Protein AF-A0A814GDH9-F1 (afdb_monomer)

Organism: NCBI:txid392033

Sequence (216 aa):
MFIFIHLFFFLERQAHDEFQIVAQSYRYSSAFTNKLFFGMVDFDDGSDVFQYLKLNSAPVFIHFPPRMKPKKSDFMDISRWGFSAEQLAKWIHDRADVQIHIFRPPNYSGFLLIVLLVTMIGGLLYIKRNSLEFLYNQVVWGMFVVLAILICISGQIWNSIRGSPFLHRNPQTGQIGLFSGSSGYQFIAETYVVFFLYILFLADYAFFFRKEKILI

Radius of gyration: 26.0 Å; Cα contacts (8 Å, |Δi|>4): 148; chains: 1; bounding box: 57×38×77 Å

Structure (mmCIF, N/CA/C/O backbone):
data_AF-A0A814GDH9-F1
#
_entry.id   AF-A0A814GDH9-F1
#
loop_
_atom_site.group_PDB
_atom_site.id
_atom_site.type_symbol
_atom_site.label_atom_id
_atom_site.label_alt_id
_atom_site.label_comp_id
_atom_site.label_asym_id
_atom_site.label_entity_id
_atom_site.label_seq_id
_atom_site.pdbx_PDB_ins_code
_atom_site.Cartn_x
_atom_site.Cartn_y
_atom_site.Cartn_z
_atom_site.occupancy
_atom_site.B_iso_or_equiv
_atom_site.auth_seq_id
_atom_site.auth_comp_id
_atom_site.auth_asym_id
_atom_site.auth_atom_id
_atom_site.pdbx_PDB_model_num
ATOM 1 N N . MET A 1 1 ? 12.164 18.156 1.421 1.00 49.03 1 MET A N 1
ATOM 2 C CA . MET A 1 1 ? 13.017 17.053 0.922 1.00 49.03 1 MET A CA 1
ATOM 3 C C . MET A 1 1 ? 12.433 15.673 1.250 1.00 49.03 1 MET A C 1
ATOM 5 O O . MET A 1 1 ? 12.193 14.921 0.320 1.00 49.03 1 MET A O 1
ATOM 9 N N . PHE A 1 2 ? 12.085 15.367 2.510 1.00 33.94 2 PHE A N 1
ATOM 10 C CA . PHE A 1 2 ? 11.514 14.062 2.914 1.00 33.94 2 PHE A CA 1
ATOM 11 C C . PHE A 1 2 ? 10.199 13.648 2.223 1.00 33.94 2 PHE A C 1
ATOM 13 O O . PHE A 1 2 ? 10.058 12.491 1.844 1.00 33.94 2 PHE A O 1
ATOM 20 N N . ILE A 1 3 ? 9.257 14.575 2.002 1.00 39.91 3 ILE A N 1
ATOM 21 C CA . ILE A 1 3 ? 7.976 14.270 1.325 1.00 39.91 3 ILE A CA 1
ATOM 22 C C . ILE A 1 3 ? 8.201 13.799 -0.121 1.00 39.91 3 ILE A C 1
ATOM 24 O O . ILE A 1 3 ? 7.505 12.908 -0.596 1.00 39.91 3 ILE A O 1
ATOM 28 N N . PHE A 1 4 ? 9.199 14.366 -0.803 1.00 38.56 4 PHE A N 1
ATOM 29 C CA . PHE A 1 4 ? 9.507 14.024 -2.191 1.00 38.56 4 PHE A CA 1
ATOM 30 C C . PHE A 1 4 ? 10.137 12.628 -2.298 1.00 38.56 4 PHE A C 1
ATOM 32 O O . PHE A 1 4 ? 9.757 11.853 -3.166 1.00 38.56 4 PHE A O 1
ATOM 39 N N . ILE A 1 5 ? 11.017 12.276 -1.352 1.00 48.88 5 ILE A N 1
ATOM 40 C CA . ILE A 1 5 ? 11.631 10.941 -1.253 1.00 48.88 5 ILE A CA 1
ATOM 41 C C . ILE A 1 5 ? 10.568 9.873 -0.945 1.00 48.88 5 ILE A C 1
ATOM 43 O O . ILE A 1 5 ? 10.557 8.814 -1.563 1.00 48.88 5 ILE A O 1
ATOM 47 N N . HIS A 1 6 ? 9.622 10.164 -0.046 1.00 49.28 6 HIS A N 1
ATOM 48 C CA . HIS A 1 6 ? 8.545 9.225 0.282 1.00 49.28 6 HIS A CA 1
ATOM 49 C C . HIS A 1 6 ? 7.577 8.976 -0.873 1.00 49.28 6 HIS A C 1
ATOM 51 O O . HIS A 1 6 ? 7.171 7.838 -1.099 1.00 49.28 6 HIS A O 1
ATOM 57 N N . LEU A 1 7 ? 7.197 10.035 -1.592 1.00 55.84 7 LEU A N 1
ATOM 58 C CA . LEU A 1 7 ? 6.334 9.913 -2.764 1.00 55.84 7 LEU A CA 1
ATOM 59 C C . LEU A 1 7 ? 7.027 9.112 -3.873 1.00 55.84 7 LEU A C 1
ATOM 61 O O . LEU A 1 7 ? 6.397 8.278 -4.513 1.00 55.84 7 LEU A O 1
ATOM 65 N N . PHE A 1 8 ? 8.326 9.334 -4.058 1.00 58.12 8 PHE A N 1
ATOM 66 C CA . PHE A 1 8 ? 9.138 8.614 -5.030 1.00 58.12 8 PHE A CA 1
ATOM 67 C C . PHE A 1 8 ? 9.213 7.112 -4.721 1.00 58.12 8 PHE A C 1
ATOM 69 O O . PHE A 1 8 ? 8.903 6.297 -5.584 1.00 58.12 8 PHE A O 1
ATOM 76 N N . PHE A 1 9 ? 9.502 6.744 -3.470 1.00 64.50 9 PHE A N 1
ATOM 77 C CA . PHE A 1 9 ? 9.553 5.340 -3.050 1.00 64.50 9 PHE A CA 1
ATOM 78 C C . PHE A 1 9 ? 8.184 4.642 -3.131 1.00 64.50 9 PHE A C 1
ATOM 80 O O . PHE A 1 9 ? 8.083 3.456 -3.440 1.00 64.50 9 PHE A O 1
ATOM 87 N N . PHE A 1 10 ? 7.099 5.379 -2.882 1.00 69.00 10 PHE A N 1
ATOM 88 C CA . PHE A 1 10 ? 5.744 4.864 -3.065 1.00 69.00 10 PHE A CA 1
ATOM 89 C C . PHE A 1 10 ? 5.442 4.560 -4.539 1.00 69.00 10 PHE A C 1
ATOM 91 O O . PHE A 1 10 ? 4.928 3.486 -4.846 1.00 69.00 10 PHE A O 1
ATOM 98 N N . LEU A 1 11 ? 5.800 5.470 -5.449 1.00 75.06 11 LEU A N 1
ATOM 99 C CA . LEU A 1 11 ? 5.637 5.263 -6.890 1.00 75.06 11 LEU A CA 1
ATOM 100 C C . LEU A 1 11 ? 6.475 4.088 -7.396 1.00 75.06 11 LEU A C 1
ATOM 102 O O . LEU A 1 11 ? 6.002 3.316 -8.223 1.00 75.06 11 LEU A O 1
ATOM 106 N N . GLU A 1 12 ? 7.690 3.927 -6.878 1.00 80.00 12 GLU A N 1
ATOM 107 C CA . GLU A 1 12 ? 8.552 2.795 -7.202 1.00 80.00 12 GLU A CA 1
ATOM 108 C C . GLU A 1 12 ? 7.924 1.460 -6.789 1.00 80.00 12 GLU A C 1
ATOM 110 O O . GLU A 1 12 ? 7.836 0.552 -7.614 1.00 80.00 12 GLU A O 1
ATOM 115 N N . ARG A 1 13 ? 7.401 1.357 -5.558 1.00 79.69 13 ARG A N 1
ATOM 116 C CA . ARG A 1 13 ? 6.689 0.151 -5.105 1.00 79.69 13 ARG A CA 1
ATOM 117 C C . ARG A 1 13 ? 5.464 -0.158 -5.958 1.00 79.69 13 ARG A C 1
ATOM 119 O O . ARG A 1 13 ? 5.288 -1.294 -6.380 1.00 79.69 13 ARG A O 1
ATOM 126 N N . GLN A 1 14 ? 4.638 0.843 -6.252 1.00 82.00 14 GLN A N 1
ATOM 127 C CA . GLN A 1 14 ? 3.454 0.628 -7.084 1.00 82.00 14 GLN A CA 1
ATOM 128 C C . GLN A 1 14 ? 3.816 0.206 -8.515 1.00 82.00 14 GLN A C 1
ATOM 130 O O . GLN A 1 14 ? 3.175 -0.677 -9.083 1.00 82.00 14 GLN A O 1
ATOM 135 N N . ALA A 1 15 ? 4.854 0.809 -9.097 1.00 84.81 15 ALA A N 1
ATOM 136 C CA . ALA A 1 15 ? 5.345 0.439 -10.419 1.00 84.81 15 ALA A CA 1
ATOM 137 C C . ALA A 1 15 ? 5.952 -0.974 -10.430 1.00 84.81 15 ALA A C 1
ATOM 139 O O . ALA A 1 15 ? 5.768 -1.713 -11.397 1.00 84.81 15 ALA A O 1
ATOM 140 N N . HIS A 1 16 ? 6.639 -1.362 -9.353 1.00 86.81 16 HIS A N 1
ATOM 141 C CA . HIS A 1 16 ? 7.162 -2.710 -9.153 1.00 86.81 16 HIS A CA 1
ATOM 142 C C . HIS A 1 16 ? 6.037 -3.752 -9.123 1.00 86.81 16 HIS A C 1
ATOM 144 O O . HIS A 1 16 ? 6.113 -4.745 -9.847 1.00 86.81 16 HIS A O 1
ATOM 150 N N . ASP A 1 17 ? 4.980 -3.512 -8.344 1.00 86.94 17 ASP A N 1
ATOM 151 C CA . ASP A 1 17 ? 3.838 -4.424 -8.228 1.00 86.94 17 ASP A CA 1
ATOM 152 C C . ASP A 1 17 ? 3.139 -4.625 -9.585 1.00 86.94 17 ASP A C 1
ATOM 154 O O . ASP A 1 17 ? 2.894 -5.758 -10.009 1.00 86.94 17 ASP A O 1
ATOM 158 N N . GLU A 1 18 ? 2.881 -3.542 -10.326 1.00 86.81 18 GLU A N 1
ATOM 159 C CA . GLU A 1 18 ? 2.267 -3.628 -11.658 1.00 86.81 18 GLU A CA 1
ATOM 160 C C . GLU A 1 18 ? 3.196 -4.324 -12.675 1.00 86.81 18 GLU A C 1
ATOM 162 O O . GLU A 1 18 ? 2.730 -5.135 -13.481 1.00 86.81 18 GLU A O 1
ATOM 167 N N . PHE A 1 19 ? 4.515 -4.101 -12.608 1.00 88.19 19 PHE A N 1
ATOM 168 C CA . PHE A 1 19 ? 5.492 -4.819 -13.436 1.00 88.19 19 PHE A CA 1
ATOM 169 C C . PHE A 1 19 ? 5.513 -6.323 -13.136 1.00 88.19 19 PHE A C 1
ATOM 171 O O . PHE A 1 19 ? 5.547 -7.140 -14.062 1.00 88.19 19 PHE A 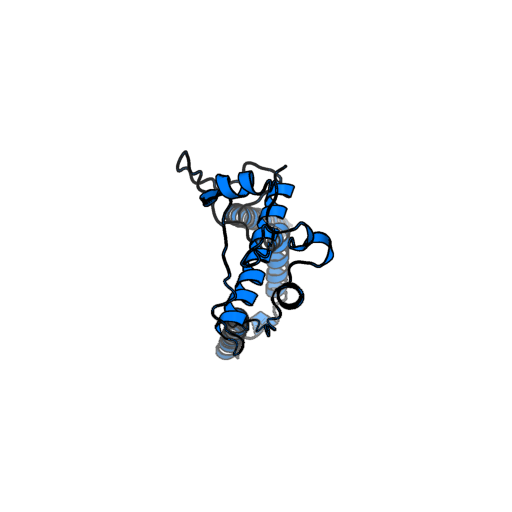O 1
ATOM 178 N N . GLN A 1 20 ? 5.444 -6.710 -11.859 1.00 88.38 20 GLN A N 1
ATOM 179 C CA . GLN A 1 20 ? 5.359 -8.115 -11.467 1.00 88.38 20 GLN A CA 1
ATOM 180 C C . GLN A 1 20 ? 4.095 -8.782 -12.011 1.00 88.38 20 GLN A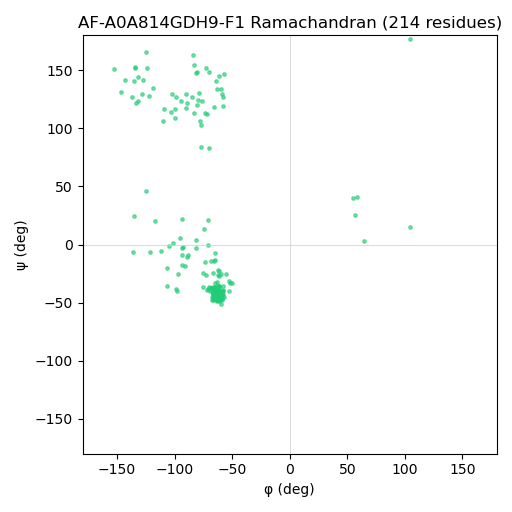 C 1
ATOM 182 O O . GLN A 1 20 ? 4.176 -9.905 -12.513 1.00 88.38 20 GLN A O 1
ATOM 187 N N . ILE A 1 21 ? 2.946 -8.099 -11.974 1.00 87.19 21 ILE A N 1
ATOM 188 C CA . ILE A 1 21 ? 1.689 -8.614 -12.535 1.00 87.19 21 ILE A CA 1
ATOM 189 C C . ILE A 1 21 ? 1.845 -8.902 -14.033 1.00 87.19 21 ILE A C 1
ATOM 191 O O . ILE A 1 21 ? 1.424 -9.965 -14.498 1.00 87.19 21 ILE A O 1
ATOM 195 N N . VAL A 1 22 ? 2.482 -8.005 -14.793 1.00 87.62 22 VAL A N 1
ATOM 196 C CA . VAL A 1 22 ? 2.742 -8.212 -16.230 1.00 87.62 22 VAL A CA 1
ATOM 197 C C . VAL A 1 22 ? 3.684 -9.394 -16.456 1.00 87.62 22 VAL A C 1
ATOM 199 O O . VAL A 1 22 ? 3.388 -10.261 -17.279 1.00 87.62 22 VAL A O 1
ATOM 202 N N . ALA A 1 23 ? 4.786 -9.473 -15.708 1.00 86.75 23 ALA A N 1
ATOM 203 C CA . ALA A 1 23 ? 5.767 -10.548 -15.843 1.00 86.75 23 ALA A CA 1
ATOM 204 C C . ALA A 1 23 ? 5.171 -11.927 -15.499 1.00 86.75 23 ALA A C 1
ATOM 206 O O . ALA A 1 23 ? 5.397 -12.908 -16.212 1.00 86.75 23 ALA A O 1
ATOM 207 N N . GLN A 1 24 ? 4.365 -12.007 -14.436 1.00 86.94 24 GLN A N 1
ATOM 208 C CA . GLN A 1 24 ? 3.638 -13.223 -14.071 1.00 86.94 24 GLN A CA 1
ATOM 209 C C . GLN A 1 24 ? 2.591 -13.578 -15.129 1.00 86.94 24 GLN A C 1
ATOM 211 O O . GLN A 1 24 ? 2.538 -14.725 -15.569 1.00 86.94 24 GLN A O 1
ATOM 216 N N . SER A 1 25 ? 1.812 -12.599 -15.596 1.00 85.00 25 SER A N 1
ATOM 217 C CA . SER A 1 25 ? 0.823 -12.804 -16.661 1.00 85.00 25 SER A CA 1
ATOM 218 C C . SER A 1 25 ? 1.474 -13.336 -17.939 1.00 85.00 25 SER A C 1
ATOM 220 O O . SER A 1 25 ? 0.942 -14.248 -18.563 1.00 85.00 25 SER A O 1
ATOM 222 N N . TYR A 1 26 ? 2.661 -12.840 -18.298 1.00 85.75 26 TYR A N 1
ATOM 223 C CA . TYR A 1 26 ? 3.431 -13.363 -19.425 1.00 85.75 26 TYR A CA 1
ATOM 224 C C . TYR A 1 26 ? 3.883 -14.810 -19.210 1.00 85.75 26 TYR A C 1
ATOM 226 O O . TYR A 1 26 ? 3.747 -15.633 -20.112 1.00 85.75 26 TYR A O 1
ATOM 234 N N . ARG A 1 27 ? 4.376 -15.138 -18.010 1.00 83.12 27 ARG A N 1
ATOM 235 C CA . ARG A 1 27 ? 4.824 -16.494 -17.660 1.00 83.12 27 ARG A CA 1
ATOM 236 C C . ARG A 1 27 ? 3.702 -17.532 -17.742 1.00 83.12 27 ARG A C 1
ATOM 238 O O . ARG A 1 27 ? 3.972 -18.671 -18.109 1.00 83.12 27 ARG A O 1
ATOM 245 N N . TYR A 1 28 ? 2.476 -17.155 -17.384 1.00 80.50 28 TYR A N 1
ATOM 246 C CA . TYR A 1 28 ? 1.310 -18.046 -17.414 1.00 80.50 28 TYR A CA 1
ATOM 247 C C . TYR A 1 28 ? 0.495 -17.959 -18.716 1.00 80.50 28 TYR A C 1
ATOM 249 O O . TYR A 1 28 ? -0.464 -18.710 -18.883 1.00 80.50 28 TYR A O 1
ATOM 257 N N . SER A 1 29 ? 0.859 -17.069 -19.642 1.00 76.31 29 SER A N 1
ATOM 258 C CA . SER A 1 29 ? 0.173 -16.907 -20.926 1.00 76.31 29 SER A CA 1
ATOM 259 C C . SER A 1 29 ? 0.633 -17.946 -21.951 1.00 76.31 29 SER A C 1
ATOM 261 O O . SER A 1 29 ? 1.806 -18.309 -22.022 1.00 76.31 29 SER A O 1
ATOM 263 N N . SER A 1 30 ? -0.278 -18.358 -22.836 1.00 65.88 30 SER A N 1
ATOM 264 C CA . SER A 1 30 ? 0.039 -19.179 -24.013 1.00 65.88 30 SER A CA 1
ATOM 265 C C . SER A 1 30 ? 0.933 -18.461 -25.033 1.00 65.88 30 SER A C 1
ATOM 267 O O . SER A 1 30 ? 1.473 -19.106 -25.926 1.00 65.88 30 SER A O 1
ATOM 269 N N . ALA A 1 31 ? 1.100 -17.139 -24.907 1.00 67.62 31 ALA A N 1
ATOM 270 C CA . ALA A 1 31 ? 2.016 -16.326 -25.710 1.00 67.62 31 ALA A CA 1
ATOM 271 C C . ALA A 1 31 ? 3.480 -16.382 -25.219 1.00 67.62 31 ALA A C 1
ATOM 273 O O . ALA A 1 31 ? 4.342 -15.676 -25.754 1.00 67.62 31 ALA A O 1
ATOM 274 N N . PHE A 1 32 ? 3.777 -17.194 -24.196 1.00 73.00 32 PHE A N 1
ATOM 275 C CA . PHE A 1 32 ? 5.122 -17.334 -23.652 1.00 73.00 32 PHE A CA 1
ATOM 276 C C . PHE A 1 32 ? 6.115 -17.786 -24.730 1.00 73.00 32 PHE A C 1
ATOM 278 O O . PHE A 1 32 ? 6.003 -18.861 -25.317 1.00 73.00 32 PHE A O 1
ATOM 285 N N . THR A 1 33 ? 7.116 -16.945 -24.976 1.00 73.75 33 THR A N 1
ATOM 286 C CA . THR A 1 33 ? 8.149 -17.160 -25.987 1.00 73.75 33 THR A CA 1
ATOM 287 C C . THR A 1 33 ? 9.535 -16.904 -25.390 1.00 73.75 33 THR A C 1
ATOM 289 O O . THR A 1 33 ? 9.743 -15.938 -24.659 1.00 73.75 33 THR A O 1
ATOM 292 N N . ASN A 1 34 ? 10.550 -17.671 -25.795 1.00 76.38 34 ASN A N 1
ATOM 293 C CA . ASN A 1 34 ? 11.954 -17.456 -25.389 1.00 76.38 34 ASN A CA 1
ATOM 294 C C . ASN A 1 34 ? 12.613 -16.207 -26.024 1.00 76.38 34 ASN A C 1
ATOM 296 O O . ASN A 1 34 ? 13.833 -16.141 -26.154 1.00 76.38 34 ASN A O 1
ATOM 300 N N . LYS A 1 35 ? 11.813 -15.244 -26.495 1.00 75.94 35 LYS A N 1
ATOM 301 C CA . LYS A 1 35 ? 12.259 -14.019 -27.179 1.00 75.94 35 LYS A CA 1
ATOM 302 C C . LYS A 1 35 ? 12.128 -12.768 -26.308 1.00 75.94 35 LYS A C 1
ATOM 304 O O . LYS A 1 35 ? 12.785 -11.777 -26.604 1.00 75.94 35 LYS A O 1
ATOM 309 N N . LEU A 1 36 ? 11.297 -12.812 -25.265 1.00 81.81 36 LEU A N 1
ATOM 310 C CA . LEU A 1 36 ? 11.053 -11.694 -24.358 1.00 81.81 36 LEU A CA 1
ATOM 311 C C . LEU A 1 36 ? 11.389 -12.123 -22.932 1.00 81.81 36 LEU A C 1
ATOM 313 O O . LEU A 1 36 ? 10.888 -13.138 -22.447 1.00 81.81 36 LEU A O 1
ATOM 317 N N . PHE A 1 37 ? 12.225 -11.328 -22.274 1.00 85.31 37 PHE A N 1
ATOM 318 C CA . PHE A 1 37 ? 12.644 -11.541 -20.896 1.00 85.31 37 PHE A CA 1
ATOM 319 C C . PHE A 1 37 ? 12.399 -10.271 -20.094 1.00 85.31 37 PHE A C 1
ATOM 321 O O . PHE A 1 37 ? 12.616 -9.162 -20.582 1.00 85.31 37 PHE A O 1
ATOM 328 N N . PHE A 1 38 ? 11.957 -10.454 -18.856 1.00 86.62 38 PHE A N 1
ATOM 329 C CA . PHE A 1 38 ? 11.746 -9.376 -17.903 1.00 86.62 38 PHE A CA 1
ATOM 330 C C . PHE A 1 38 ? 12.914 -9.372 -16.922 1.00 86.62 38 PHE A C 1
ATOM 332 O O . PHE A 1 38 ? 13.265 -10.416 -16.373 1.00 86.62 38 PHE A O 1
ATOM 339 N N . GLY A 1 39 ? 13.521 -8.205 -16.728 1.00 86.88 39 GLY A N 1
ATOM 340 C CA . GLY A 1 39 ? 14.622 -7.993 -15.797 1.00 86.88 39 GLY A CA 1
ATOM 341 C C . GLY A 1 39 ? 14.387 -6.730 -14.984 1.00 86.88 39 GLY A C 1
ATOM 342 O O . GLY A 1 39 ? 13.703 -5.813 -15.436 1.00 86.88 39 GLY A O 1
ATOM 343 N N . MET A 1 40 ? 14.950 -6.704 -13.784 1.00 87.00 40 MET A N 1
ATOM 344 C CA . MET A 1 40 ? 14.858 -5.595 -12.844 1.00 87.00 40 MET A CA 1
ATOM 345 C C . MET A 1 40 ? 16.241 -5.332 -12.272 1.00 87.00 40 MET A C 1
ATOM 347 O O . MET A 1 40 ? 16.985 -6.277 -12.012 1.00 87.00 40 MET A O 1
ATOM 351 N N . VAL A 1 41 ? 16.572 -4.058 -12.100 1.00 86.62 41 VAL A N 1
ATOM 352 C CA . VAL A 1 41 ? 17.831 -3.614 -11.507 1.00 86.62 41 VAL A CA 1
ATOM 353 C C . VAL A 1 41 ? 17.490 -2.543 -10.482 1.00 86.62 41 VAL A C 1
ATOM 355 O O . VAL A 1 41 ? 16.858 -1.547 -10.835 1.00 86.62 41 VAL A O 1
ATOM 358 N N . ASP A 1 42 ? 17.886 -2.777 -9.236 1.00 84.88 42 ASP A N 1
ATOM 359 C CA . ASP A 1 42 ? 17.810 -1.788 -8.163 1.00 84.88 42 ASP A CA 1
ATOM 360 C C . ASP A 1 42 ? 19.005 -0.825 -8.272 1.00 84.88 42 ASP A C 1
ATOM 362 O O . ASP A 1 42 ? 20.084 -1.201 -8.742 1.00 84.88 42 ASP A O 1
ATOM 366 N N . PHE A 1 43 ? 18.817 0.429 -7.868 1.00 79.88 43 PHE A N 1
ATOM 367 C CA . PHE A 1 43 ? 19.900 1.403 -7.807 1.00 79.88 43 PHE A CA 1
ATOM 368 C C . PHE A 1 43 ? 20.984 0.980 -6.808 1.00 79.88 43 PHE A C 1
ATOM 370 O O . PHE A 1 43 ? 22.169 1.155 -7.103 1.00 79.88 43 PHE A O 1
ATOM 377 N N . ASP A 1 44 ? 20.594 0.384 -5.677 1.00 81.31 44 ASP A N 1
ATOM 378 C CA . ASP A 1 44 ? 21.528 -0.015 -4.619 1.00 81.31 44 ASP A CA 1
ATOM 379 C C . ASP A 1 44 ? 22.492 -1.123 -5.089 1.00 81.31 44 ASP A C 1
ATOM 381 O O . ASP A 1 44 ? 23.684 -1.081 -4.780 1.00 81.31 44 ASP A O 1
ATOM 385 N N . ASP A 1 45 ? 22.011 -2.055 -5.917 1.00 81.88 45 ASP A N 1
ATOM 386 C CA . ASP A 1 45 ? 22.807 -3.165 -6.465 1.00 81.88 45 ASP A CA 1
ATOM 387 C C . ASP A 1 45 ? 23.471 -2.837 -7.818 1.00 81.88 45 ASP A C 1
ATOM 389 O O . ASP A 1 45 ? 24.391 -3.530 -8.256 1.00 81.88 45 ASP A O 1
ATOM 393 N N . GLY A 1 46 ? 22.995 -1.802 -8.518 1.00 78.19 46 GLY A N 1
ATOM 394 C CA . GLY A 1 46 ? 23.275 -1.577 -9.938 1.00 78.19 46 GLY A CA 1
ATOM 395 C C . GLY A 1 46 ? 23.641 -0.146 -10.314 1.00 78.19 46 GLY A C 1
ATOM 396 O O . GLY A 1 46 ? 23.443 0.236 -11.470 1.00 78.19 46 GLY A O 1
ATOM 397 N N . SER A 1 47 ? 24.162 0.654 -9.379 1.00 82.19 47 SER A N 1
ATOM 398 C CA . SER A 1 47 ? 24.444 2.087 -9.585 1.00 82.19 47 SER A CA 1
ATOM 399 C C . SER A 1 47 ? 25.261 2.405 -10.856 1.00 82.19 47 SER A C 1
ATOM 401 O O . SER A 1 47 ? 24.985 3.403 -11.530 1.00 82.19 47 SER A O 1
ATOM 403 N N . ASP A 1 48 ? 26.177 1.522 -11.269 1.00 85.44 48 ASP A N 1
ATOM 404 C CA . ASP A 1 48 ? 26.956 1.640 -12.512 1.00 85.44 48 ASP A CA 1
ATOM 405 C C . ASP A 1 48 ? 26.082 1.615 -13.782 1.00 85.44 48 ASP A C 1
ATOM 407 O O . ASP A 1 48 ? 26.336 2.341 -14.747 1.00 85.44 48 ASP A O 1
ATOM 411 N N . VAL A 1 49 ? 25.012 0.812 -13.789 1.00 84.44 49 VAL A N 1
ATOM 412 C CA . VAL A 1 49 ? 24.071 0.703 -14.918 1.00 84.44 49 VAL A CA 1
ATOM 413 C C . VAL A 1 49 ? 23.262 1.990 -15.062 1.00 84.44 49 VAL A C 1
ATOM 415 O O . VAL A 1 49 ? 23.063 2.477 -16.178 1.00 84.44 49 VAL A O 1
ATOM 418 N N . PHE A 1 50 ? 22.847 2.585 -13.941 1.00 83.44 50 PHE A N 1
ATOM 419 C CA . PHE A 1 50 ? 22.141 3.868 -13.928 1.00 83.44 50 PHE A CA 1
ATOM 420 C C . PHE A 1 50 ? 23.029 5.000 -14.451 1.00 83.44 50 PHE A C 1
ATOM 422 O O . PHE A 1 50 ? 22.576 5.803 -15.269 1.00 83.44 50 PHE A O 1
ATOM 429 N N . GLN A 1 51 ? 24.310 5.022 -14.067 1.00 84.44 51 GLN A N 1
ATOM 430 C CA . GLN A 1 51 ? 25.279 5.985 -14.596 1.00 84.44 51 GLN A CA 1
ATOM 431 C C . GLN A 1 51 ? 25.526 5.788 -16.098 1.00 84.44 51 GLN A C 1
ATOM 433 O O . GLN A 1 51 ? 25.506 6.761 -16.857 1.00 84.44 51 GLN A O 1
ATOM 438 N N . TYR A 1 52 ? 25.691 4.540 -16.553 1.00 85.44 52 TYR A N 1
ATOM 439 C CA . TYR A 1 52 ? 25.886 4.219 -17.971 1.00 85.44 52 TYR A CA 1
ATOM 440 C C . TYR A 1 52 ? 24.696 4.659 -18.836 1.00 85.44 52 TYR A C 1
ATOM 442 O O . TYR A 1 52 ? 24.876 5.243 -19.909 1.00 85.44 52 TYR A O 1
ATOM 450 N N . LEU A 1 53 ? 23.474 4.424 -18.350 1.00 82.44 53 LEU A N 1
ATOM 451 C CA . LEU A 1 53 ? 22.231 4.814 -19.019 1.00 82.44 53 LEU A CA 1
ATOM 452 C C . LEU A 1 53 ? 21.846 6.285 -18.785 1.00 82.44 53 LEU A C 1
ATOM 454 O O . LEU A 1 53 ? 20.880 6.756 -19.386 1.00 82.44 53 LEU A O 1
ATOM 458 N N . LYS A 1 54 ? 22.617 7.025 -17.972 1.00 84.00 54 LYS A N 1
ATOM 459 C CA . LYS A 1 54 ? 22.373 8.426 -17.584 1.00 84.00 54 LYS A CA 1
ATOM 460 C C . LYS A 1 54 ? 20.985 8.640 -16.968 1.00 84.00 54 LYS A C 1
ATOM 462 O O . LYS A 1 54 ? 20.309 9.628 -17.262 1.00 84.00 54 LYS A O 1
ATOM 467 N N . LEU A 1 55 ? 20.559 7.694 -16.136 1.00 82.69 55 LEU A N 1
ATOM 468 C CA . LEU A 1 55 ? 19.296 7.746 -15.412 1.00 82.69 55 LEU A CA 1
ATOM 469 C C . LEU A 1 55 ? 19.502 8.452 -14.071 1.00 82.69 55 LEU A C 1
ATOM 471 O O . LEU A 1 55 ? 20.296 8.011 -13.248 1.00 82.69 55 LEU A O 1
ATOM 475 N N . ASN A 1 56 ? 18.755 9.534 -13.854 1.00 79.31 56 ASN A N 1
ATOM 476 C CA . ASN A 1 56 ? 18.800 10.327 -12.618 1.00 79.31 56 ASN A CA 1
ATOM 477 C C . ASN A 1 56 ? 17.577 10.084 -11.714 1.00 79.31 56 ASN A C 1
ATOM 479 O O . ASN A 1 56 ? 17.441 10.713 -10.668 1.00 79.31 56 ASN A O 1
ATOM 483 N N . SER A 1 57 ? 16.651 9.230 -12.152 1.00 75.69 57 SER A N 1
ATOM 484 C CA . SER A 1 57 ? 15.375 8.959 -11.495 1.00 75.69 57 SER A CA 1
ATOM 485 C C . SER A 1 57 ? 14.899 7.548 -11.826 1.00 75.69 57 SER A C 1
ATOM 487 O O . SER A 1 57 ? 15.160 7.048 -12.918 1.00 75.69 57 SER A O 1
ATOM 489 N N . ALA A 1 58 ? 14.149 6.961 -10.905 1.00 79.56 58 ALA A N 1
ATOM 490 C CA . ALA A 1 58 ? 13.431 5.698 -11.006 1.00 79.56 58 ALA A CA 1
ATOM 491 C C . ALA A 1 58 ? 11.946 5.965 -10.671 1.00 79.56 58 ALA A C 1
ATOM 493 O O . ALA A 1 58 ? 11.630 7.035 -10.148 1.00 79.56 58 ALA A O 1
ATOM 494 N N . PRO A 1 59 ? 11.008 5.057 -10.965 1.00 80.12 59 PRO A N 1
ATOM 495 C CA . PRO A 1 59 ? 11.125 3.902 -11.856 1.00 80.12 59 PRO A CA 1
ATOM 496 C C . PRO A 1 59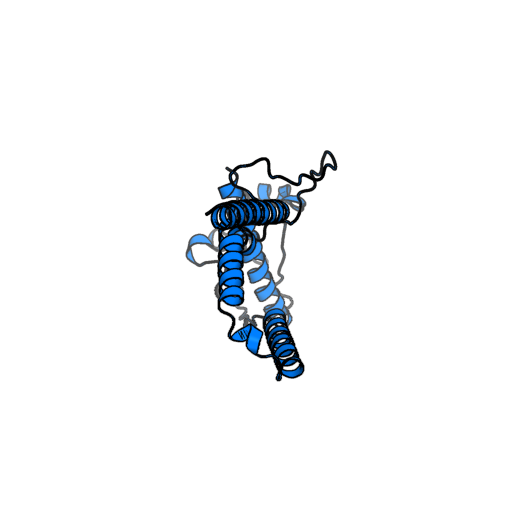 ? 11.227 4.332 -13.331 1.00 80.12 59 PRO A C 1
ATOM 498 O O . PRO A 1 59 ? 10.657 5.347 -13.727 1.00 80.12 59 PRO A O 1
ATOM 501 N N . VAL A 1 60 ? 11.941 3.563 -14.160 1.00 83.25 60 VAL A N 1
ATOM 502 C CA . VAL A 1 60 ? 12.020 3.766 -15.621 1.00 83.25 60 VAL A CA 1
ATOM 503 C C . VAL A 1 60 ? 11.919 2.412 -16.318 1.00 83.25 60 VAL A C 1
ATOM 505 O O . VAL A 1 60 ? 12.696 1.508 -16.026 1.00 83.25 60 VAL A O 1
ATOM 508 N N . PHE A 1 61 ? 10.987 2.279 -17.264 1.00 86.19 61 PHE A N 1
ATOM 509 C CA . PHE A 1 61 ? 10.849 1.075 -18.085 1.00 86.19 61 PHE A CA 1
ATOM 510 C C . PHE A 1 61 ? 11.528 1.276 -19.438 1.00 86.19 61 PHE A C 1
ATOM 512 O O . PHE A 1 61 ? 11.248 2.247 -20.148 1.00 86.19 61 PHE A O 1
ATOM 519 N N . ILE A 1 62 ? 12.424 0.351 -19.790 1.00 86.75 62 ILE A N 1
ATOM 520 C CA . ILE A 1 62 ? 13.215 0.396 -21.022 1.00 86.75 62 ILE A CA 1
ATOM 521 C C . ILE A 1 62 ? 13.072 -0.937 -21.743 1.00 86.75 62 ILE A C 1
ATOM 523 O O . ILE A 1 62 ? 13.278 -1.998 -21.154 1.00 86.75 62 ILE A O 1
ATOM 527 N N . HIS A 1 63 ? 12.749 -0.880 -23.032 1.00 86.50 63 HIS A N 1
ATOM 528 C CA . HIS A 1 63 ? 12.780 -2.046 -23.904 1.00 86.50 63 HIS A CA 1
ATOM 529 C C . HIS A 1 63 ? 14.130 -2.114 -24.629 1.00 86.50 63 HIS A C 1
ATOM 531 O O . HIS A 1 63 ? 14.518 -1.181 -25.333 1.00 86.50 63 HIS A O 1
ATOM 537 N N . PHE A 1 64 ? 14.845 -3.230 -24.478 1.00 84.44 64 PHE A N 1
ATOM 538 C CA . PHE A 1 64 ? 16.119 -3.466 -25.157 1.00 84.44 64 PHE A CA 1
ATOM 539 C C . PHE A 1 64 ? 15.903 -4.353 -26.394 1.00 84.44 64 PHE A C 1
ATOM 541 O O . PHE A 1 64 ? 15.632 -5.545 -26.243 1.00 84.44 64 PHE A O 1
ATOM 548 N N . PRO A 1 65 ? 16.023 -3.818 -27.625 1.00 80.25 65 PRO A N 1
ATOM 549 C CA . PRO A 1 65 ? 15.869 -4.626 -28.826 1.00 80.25 65 PRO A CA 1
ATOM 550 C C . PRO A 1 65 ? 17.082 -5.558 -29.031 1.00 80.25 65 PRO A C 1
ATOM 552 O O . PRO A 1 65 ? 18.210 -5.202 -28.691 1.00 80.25 65 PRO A O 1
ATOM 555 N N . PRO A 1 66 ? 16.908 -6.723 -29.680 1.00 74.56 66 PRO A N 1
ATOM 556 C CA . PRO A 1 66 ? 17.903 -7.806 -29.705 1.00 74.56 66 PRO A CA 1
ATOM 557 C C . PRO A 1 66 ? 19.224 -7.495 -30.430 1.00 74.56 66 PRO A C 1
ATOM 559 O O . PRO A 1 66 ? 20.177 -8.260 -30.317 1.00 74.56 66 PRO A O 1
ATOM 562 N N . ARG A 1 67 ? 19.296 -6.421 -31.228 1.00 68.50 67 ARG A N 1
ATOM 563 C CA . ARG A 1 67 ? 20.492 -6.073 -32.026 1.00 68.50 67 ARG A CA 1
ATOM 564 C C . ARG A 1 67 ? 20.876 -4.591 -31.995 1.00 68.50 67 ARG A C 1
ATOM 566 O O . ARG A 1 67 ? 21.905 -4.231 -32.556 1.00 68.50 67 ARG A O 1
ATOM 573 N N . MET A 1 68 ? 20.070 -3.722 -31.384 1.00 66.94 68 MET A N 1
ATOM 574 C CA . MET A 1 68 ? 20.287 -2.270 -31.415 1.00 66.94 68 MET A CA 1
ATOM 575 C C . MET A 1 68 ? 20.376 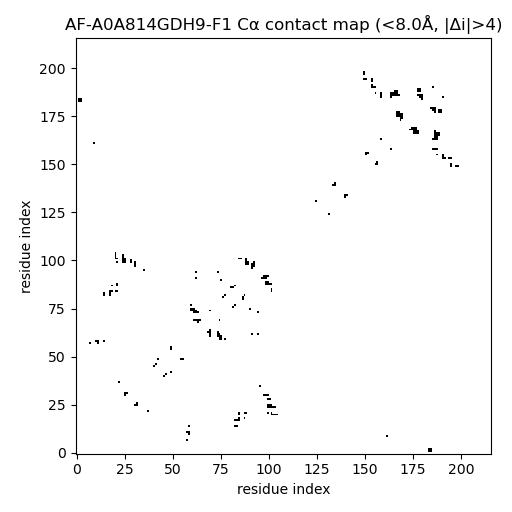-1.689 -30.007 1.00 66.94 68 MET A C 1
ATOM 577 O O . MET A 1 68 ? 19.774 -2.200 -29.069 1.00 66.94 68 MET A O 1
ATOM 581 N N . LYS A 1 69 ? 21.116 -0.584 -29.866 1.00 71.38 69 LYS A N 1
ATOM 582 C CA . LYS A 1 69 ? 21.065 0.220 -28.641 1.00 71.38 69 LYS A CA 1
ATOM 583 C C . LYS A 1 69 ? 19.648 0.796 -28.483 1.00 71.38 69 LYS A C 1
ATOM 585 O O . LYS A 1 69 ? 19.071 1.200 -29.499 1.00 71.38 69 LYS A O 1
ATOM 590 N N . PRO A 1 70 ? 19.103 0.850 -27.257 1.00 70.75 70 PRO A N 1
ATOM 591 C CA . PRO A 1 70 ? 17.768 1.387 -27.015 1.00 70.75 70 PRO A CA 1
ATOM 592 C C . PRO A 1 70 ? 17.693 2.839 -27.498 1.00 70.75 70 PRO A C 1
ATOM 594 O O . PRO A 1 70 ? 18.563 3.663 -27.194 1.00 70.75 70 PRO A O 1
ATOM 597 N N . LYS A 1 71 ? 16.675 3.152 -28.301 1.00 74.12 71 LYS A N 1
ATOM 598 C CA . LYS A 1 71 ? 16.401 4.518 -28.757 1.00 74.12 71 LYS A CA 1
ATOM 599 C C . LYS A 1 71 ? 15.596 5.257 -27.692 1.00 74.12 71 LYS A C 1
ATOM 601 O O . LYS A 1 71 ? 14.934 4.645 -26.866 1.00 74.12 71 LYS A O 1
ATOM 606 N N . LYS A 1 72 ? 15.558 6.595 -27.765 1.00 67.88 72 LYS A N 1
ATOM 607 C CA . LYS A 1 72 ? 14.693 7.419 -26.894 1.00 67.88 72 LYS A CA 1
ATOM 608 C C . LYS A 1 72 ? 13.207 7.027 -26.965 1.00 67.88 72 LYS A C 1
ATOM 610 O O . LYS A 1 72 ? 12.485 7.244 -26.008 1.00 67.88 72 LYS A O 1
ATOM 615 N N . SER A 1 73 ? 12.767 6.427 -28.073 1.00 68.38 73 SER A N 1
ATOM 616 C CA . SER A 1 73 ? 11.405 5.910 -28.247 1.00 68.38 73 SER A CA 1
ATOM 617 C C . SER A 1 73 ? 11.110 4.629 -27.467 1.00 68.38 73 SER A C 1
ATOM 619 O O . SER A 1 73 ? 9.947 4.251 -27.381 1.00 68.38 73 SER A O 1
ATOM 621 N N . ASP A 1 74 ? 12.144 3.943 -26.978 1.00 76.62 74 ASP A N 1
ATOM 622 C CA . ASP A 1 74 ? 12.042 2.670 -26.255 1.00 76.62 74 ASP A CA 1
ATOM 623 C C . ASP A 1 74 ? 12.024 2.884 -24.732 1.00 76.62 74 ASP A C 1
ATOM 625 O O . ASP A 1 74 ? 12.031 1.922 -23.968 1.00 76.62 74 ASP A O 1
ATOM 629 N N . PHE A 1 75 ? 11.990 4.149 -24.300 1.00 80.38 75 PHE A N 1
ATOM 630 C CA . PHE A 1 75 ? 11.684 4.554 -22.936 1.00 80.38 75 PHE A CA 1
ATOM 631 C C . PHE A 1 75 ? 10.178 4.759 -22.832 1.00 80.38 75 PHE A C 1
ATOM 633 O O . PHE A 1 75 ? 9.576 5.444 -23.663 1.00 80.38 75 PHE A O 1
ATOM 640 N N . MET A 1 76 ? 9.561 4.153 -21.825 1.00 77.81 76 MET A N 1
ATOM 641 C CA . MET A 1 76 ? 8.149 4.386 -21.557 1.00 77.81 76 MET A CA 1
ATOM 642 C C . MET A 1 76 ? 7.967 5.711 -20.806 1.00 77.81 76 MET A C 1
ATOM 644 O O . MET A 1 76 ? 8.516 5.898 -19.720 1.00 77.81 76 MET A O 1
ATOM 648 N N . ASP A 1 77 ? 7.147 6.610 -21.352 1.00 76.25 77 ASP A N 1
ATOM 649 C CA . ASP A 1 77 ? 6.782 7.869 -20.695 1.00 76.25 77 ASP A CA 1
ATOM 650 C C . ASP A 1 77 ? 5.736 7.626 -19.593 1.00 76.25 77 ASP A C 1
ATOM 652 O O . ASP A 1 77 ? 4.527 7.800 -19.793 1.00 76.25 77 ASP A O 1
ATOM 656 N N . ILE A 1 78 ? 6.208 7.251 -18.403 1.00 76.25 78 ILE A N 1
ATOM 657 C CA . ILE A 1 78 ? 5.363 6.950 -17.235 1.00 76.25 78 ILE A CA 1
ATOM 658 C C . ILE A 1 78 ? 4.485 8.151 -16.848 1.00 76.25 78 ILE A C 1
ATOM 660 O O . ILE A 1 78 ? 3.327 7.972 -16.481 1.00 76.25 78 ILE A O 1
ATOM 664 N N . SER A 1 79 ? 4.984 9.385 -16.995 1.00 71.50 79 SER A N 1
ATOM 665 C CA . SER A 1 79 ? 4.231 10.606 -16.667 1.00 71.50 79 SER A CA 1
ATOM 666 C C . SER A 1 79 ? 3.023 10.859 -17.572 1.00 71.50 79 SER A C 1
ATOM 668 O O . SER A 1 79 ? 2.106 11.566 -17.167 1.00 71.50 79 SER A O 1
ATOM 670 N N . ARG A 1 80 ? 3.026 10.330 -18.802 1.00 71.50 80 ARG A N 1
ATOM 671 C CA . ARG A 1 80 ? 1.971 10.592 -19.792 1.00 71.50 80 ARG A CA 1
ATOM 672 C C . ARG A 1 80 ? 0.947 9.469 -19.862 1.00 71.50 80 ARG A C 1
ATOM 674 O O . ARG A 1 80 ? -0.232 9.745 -20.057 1.00 71.50 80 ARG A O 1
ATOM 681 N N . TRP A 1 81 ? 1.399 8.225 -19.750 1.00 67.69 81 TRP A N 1
ATOM 682 C CA . TRP A 1 81 ? 0.534 7.062 -19.920 1.00 67.69 81 TRP A CA 1
ATOM 683 C C . TRP A 1 81 ? 0.078 6.525 -18.564 1.00 67.69 81 TRP A C 1
ATOM 685 O O . TRP A 1 81 ? -1.111 6.270 -18.398 1.00 67.69 81 TRP A O 1
ATOM 695 N N . GLY A 1 82 ? 0.967 6.498 -17.569 1.00 76.12 82 GLY A N 1
ATOM 696 C CA . GLY A 1 82 ? 0.795 5.767 -16.316 1.00 76.12 82 GLY A CA 1
ATOM 697 C C . GLY A 1 82 ? 1.648 4.495 -16.301 1.00 76.12 82 GLY A C 1
ATOM 698 O O . GLY A 1 82 ? 2.339 4.184 -17.269 1.00 76.12 82 GLY A O 1
ATOM 699 N N . PHE A 1 83 ? 1.628 3.769 -15.181 1.00 80.50 83 PHE A N 1
ATOM 700 C CA . PHE A 1 83 ? 2.389 2.523 -14.974 1.00 80.50 83 PHE A CA 1
ATOM 701 C C . PHE A 1 83 ? 1.479 1.305 -14.739 1.00 80.50 83 PHE A C 1
ATOM 703 O O . PHE A 1 83 ? 1.915 0.297 -14.195 1.00 80.50 83 PHE A O 1
ATOM 710 N N . SER A 1 84 ? 0.206 1.392 -15.141 1.00 84.62 84 SER A N 1
ATOM 711 C CA . SER A 1 84 ? -0.718 0.253 -15.052 1.00 84.62 84 SER A CA 1
ATOM 712 C C . SER A 1 84 ? -0.243 -0.923 -15.907 1.00 84.62 84 SER A C 1
ATOM 714 O O . SER A 1 84 ? 0.281 -0.732 -17.011 1.00 84.62 84 SER A O 1
ATOM 716 N N . ALA A 1 85 ? -0.484 -2.142 -15.431 1.00 82.81 85 ALA A N 1
ATOM 717 C CA . ALA A 1 85 ? -0.149 -3.377 -16.119 1.00 82.81 85 ALA A CA 1
ATOM 718 C C . ALA A 1 85 ? -0.718 -3.407 -17.547 1.00 82.81 85 ALA A C 1
ATOM 720 O O . ALA A 1 85 ? -0.021 -3.810 -18.474 1.00 82.81 85 ALA A O 1
ATOM 721 N N . GLU A 1 86 ? -1.945 -2.914 -17.761 1.00 85.81 86 GLU A N 1
ATOM 722 C CA . GLU A 1 86 ? -2.616 -2.857 -19.071 1.00 85.81 86 GLU A CA 1
ATOM 723 C C . GLU A 1 86 ? -1.891 -1.970 -20.064 1.00 85.81 86 GLU A C 1
ATOM 725 O O . GLU A 1 86 ? -1.770 -2.319 -21.239 1.00 85.81 86 GLU A O 1
ATOM 730 N N . GLN A 1 87 ? -1.392 -0.829 -19.608 1.00 85.75 87 GLN A N 1
ATOM 731 C CA . GLN A 1 87 ? -0.628 0.065 -20.464 1.00 85.75 87 GLN A CA 1
ATOM 732 C C . GLN A 1 87 ? 0.776 -0.468 -20.720 1.00 85.75 87 GLN A C 1
ATOM 734 O O . GLN A 1 87 ? 1.252 -0.354 -21.845 1.00 85.75 87 GLN A O 1
ATOM 739 N N . LEU A 1 88 ? 1.406 -1.097 -19.724 1.00 86.00 88 LEU A N 1
ATOM 740 C CA . LEU A 1 88 ? 2.683 -1.786 -19.894 1.00 86.00 88 LEU A CA 1
ATOM 741 C C . LEU A 1 88 ? 2.569 -2.907 -20.934 1.00 86.00 88 LEU A C 1
ATOM 743 O O . LEU A 1 88 ? 3.389 -2.973 -21.843 1.00 86.00 88 LEU A O 1
ATOM 747 N N . ALA A 1 89 ? 1.527 -3.740 -20.874 1.00 85.12 89 ALA A N 1
ATOM 748 C CA . ALA A 1 89 ? 1.309 -4.795 -21.863 1.00 85.12 89 ALA A CA 1
ATOM 749 C C . ALA A 1 89 ? 1.020 -4.246 -23.265 1.00 85.12 89 ALA A C 1
ATOM 751 O O . ALA A 1 89 ? 1.521 -4.799 -24.241 1.00 85.12 89 ALA A O 1
ATOM 752 N N . LYS A 1 90 ? 0.255 -3.151 -23.381 1.00 86.69 90 LYS A N 1
ATOM 753 C CA . LYS A 1 90 ? 0.039 -2.468 -24.668 1.00 86.69 90 LYS A CA 1
ATOM 754 C C . LYS A 1 90 ? 1.341 -1.907 -25.233 1.00 86.69 90 LYS A C 1
ATOM 756 O O . LYS A 1 90 ? 1.644 -2.128 -26.396 1.00 86.69 90 LYS A O 1
ATOM 761 N N . TRP A 1 91 ? 2.143 -1.250 -24.400 1.00 86.62 91 TRP A N 1
ATOM 762 C CA . TRP A 1 91 ? 3.442 -0.723 -24.805 1.00 86.62 91 TRP A CA 1
ATOM 763 C C . TRP A 1 91 ? 4.413 -1.837 -25.226 1.00 86.62 91 TRP A C 1
ATOM 765 O O . TRP A 1 91 ? 5.112 -1.695 -26.227 1.00 86.62 91 TRP A O 1
ATOM 775 N N . ILE A 1 92 ? 4.424 -2.970 -24.517 1.00 85.69 92 ILE A N 1
ATOM 776 C CA . ILE A 1 92 ? 5.201 -4.154 -24.909 1.00 85.69 92 ILE A CA 1
ATOM 777 C C . ILE A 1 92 ? 4.688 -4.718 -26.235 1.00 85.69 92 ILE A C 1
ATOM 779 O O . ILE A 1 92 ? 5.500 -5.058 -27.089 1.00 85.69 92 ILE A O 1
ATOM 783 N N . HIS A 1 93 ? 3.372 -4.785 -26.442 1.00 84.88 93 HIS A N 1
ATOM 784 C CA . HIS A 1 93 ? 2.793 -5.236 -27.704 1.00 84.88 93 HIS A CA 1
ATOM 785 C C . HIS A 1 93 ? 3.239 -4.352 -28.877 1.00 84.88 93 HIS A C 1
ATOM 787 O O . HIS A 1 93 ? 3.756 -4.876 -29.859 1.00 84.88 93 HIS A O 1
ATOM 793 N N . ASP A 1 94 ? 3.181 -3.027 -28.727 1.00 84.75 94 ASP A N 1
ATOM 794 C CA . ASP A 1 94 ? 3.613 -2.073 -29.757 1.00 84.75 94 ASP A CA 1
ATOM 795 C C . ASP A 1 94 ? 5.113 -2.191 -30.109 1.00 84.75 94 ASP A C 1
ATOM 797 O O . ASP A 1 94 ? 5.540 -1.757 -31.181 1.00 84.75 94 ASP A O 1
ATOM 801 N N . ARG A 1 95 ? 5.944 -2.740 -29.208 1.00 81.06 95 ARG A N 1
ATOM 802 C CA . ARG A 1 95 ? 7.412 -2.806 -29.368 1.00 81.06 95 ARG A CA 1
ATOM 803 C C . ARG A 1 95 ? 7.960 -4.186 -29.689 1.00 81.06 95 ARG A C 1
ATOM 805 O O . ARG A 1 95 ? 8.941 -4.285 -30.426 1.00 81.06 95 ARG A O 1
ATOM 812 N N . ALA A 1 96 ? 7.365 -5.223 -29.121 1.00 77.06 96 ALA A N 1
ATOM 813 C CA . ALA A 1 96 ? 7.819 -6.603 -29.216 1.00 77.06 96 ALA A CA 1
ATOM 814 C C . ALA A 1 96 ? 6.869 -7.488 -30.038 1.00 77.06 96 ALA A C 1
ATOM 816 O O . ALA A 1 96 ? 7.211 -8.645 -30.271 1.00 77.06 96 ALA A O 1
ATOM 817 N N . ASP A 1 97 ? 5.709 -6.970 -30.470 1.00 79.44 97 ASP A N 1
ATOM 818 C CA . ASP A 1 97 ? 4.658 -7.709 -31.193 1.00 79.44 97 ASP A CA 1
ATOM 819 C C . ASP A 1 97 ? 4.140 -8.940 -30.418 1.00 79.44 97 ASP A C 1
ATOM 821 O O . ASP A 1 97 ? 3.653 -9.921 -30.974 1.00 79.44 97 ASP A O 1
ATOM 825 N N . VAL A 1 98 ? 4.257 -8.906 -29.085 1.00 78.75 98 VAL A N 1
ATOM 826 C CA . VAL A 1 98 ? 3.782 -9.966 -28.186 1.00 78.75 98 VAL A CA 1
ATOM 827 C C . VAL A 1 98 ? 2.567 -9.458 -27.427 1.00 78.75 98 VAL A C 1
ATOM 829 O O . VAL A 1 98 ? 2.660 -8.513 -26.645 1.00 78.75 98 VAL A O 1
ATOM 832 N N . GLN A 1 99 ? 1.415 -10.092 -27.642 1.00 79.38 99 GLN A N 1
ATOM 833 C CA . GLN A 1 99 ? 0.189 -9.763 -26.922 1.00 79.38 99 GLN A CA 1
ATOM 834 C C . GLN A 1 99 ? 0.152 -10.482 -25.566 1.00 79.38 99 GLN A C 1
ATOM 836 O O . GLN A 1 99 ? 0.054 -11.708 -25.493 1.00 79.38 99 GLN A O 1
ATOM 841 N N . ILE A 1 100 ? 0.219 -9.713 -24.476 1.00 79.69 100 ILE A N 1
ATOM 842 C CA . ILE A 1 100 ? 0.141 -10.230 -23.104 1.00 79.69 100 ILE A CA 1
ATOM 843 C C . ILE A 1 100 ? -1.258 -9.946 -22.553 1.00 79.69 100 ILE A C 1
ATOM 845 O O . ILE A 1 100 ? -1.631 -8.791 -22.352 1.00 79.69 100 ILE A O 1
ATOM 849 N N . HIS A 1 101 ? -2.034 -10.998 -22.291 1.00 81.00 101 HIS A N 1
ATOM 850 C CA . HIS A 1 101 ? -3.290 -10.879 -21.554 1.00 81.00 101 HIS A CA 1
ATOM 851 C C . HIS A 1 101 ? -2.993 -10.818 -20.059 1.00 81.00 101 HIS A C 1
ATOM 853 O O . HIS A 1 101 ? -2.395 -11.737 -19.504 1.00 81.00 101 HIS A O 1
ATOM 859 N N . ILE A 1 102 ? -3.391 -9.723 -19.417 1.00 81.94 102 ILE A N 1
ATOM 860 C CA . ILE A 1 102 ? -3.110 -9.498 -18.001 1.00 81.94 102 ILE A CA 1
ATOM 861 C C . ILE A 1 102 ? -4.163 -10.181 -17.154 1.00 81.94 102 ILE A C 1
ATOM 863 O O . ILE A 1 102 ? -5.358 -9.919 -17.293 1.00 81.94 102 ILE A O 1
ATOM 867 N N . PHE A 1 103 ? -3.691 -11.000 -16.224 1.00 77.44 103 PHE A N 1
ATOM 868 C CA . PHE A 1 103 ? -4.506 -11.567 -15.169 1.00 77.44 103 PHE A CA 1
ATOM 869 C C . PHE A 1 103 ? -4.077 -10.930 -13.856 1.00 77.44 103 PHE A C 1
ATOM 871 O O . PHE A 1 103 ? -3.009 -11.229 -13.326 1.00 77.44 103 PHE A O 1
ATOM 878 N N . ARG A 1 104 ? -4.911 -10.030 -13.328 1.00 77.06 104 ARG A N 1
ATOM 879 C CA . ARG A 1 104 ? -4.718 -9.483 -11.983 1.00 77.06 104 ARG A CA 1
ATOM 880 C C . ARG A 1 104 ? -5.069 -10.594 -10.988 1.00 77.06 104 ARG A C 1
ATOM 882 O O . ARG A 1 104 ? -6.238 -10.990 -10.957 1.00 77.06 104 ARG A O 1
ATOM 889 N N . PRO A 1 105 ? -4.106 -11.144 -10.224 1.00 69.00 105 PRO A N 1
ATOM 890 C CA . PRO A 1 105 ? -4.420 -12.188 -9.262 1.00 69.00 105 PRO A CA 1
ATOM 891 C C . PRO A 1 105 ? -5.459 -11.640 -8.272 1.00 69.00 105 PRO A C 1
ATOM 893 O O . PRO A 1 105 ? -5.262 -10.553 -7.723 1.00 69.00 105 PRO A O 1
ATOM 896 N N . PRO A 1 106 ? -6.594 -12.330 -8.066 1.00 65.44 106 PRO A N 1
ATOM 897 C CA . PRO A 1 106 ? -7.602 -11.854 -7.134 1.00 65.44 106 PRO A CA 1
ATOM 898 C C . PRO A 1 106 ? -7.015 -11.818 -5.718 1.00 65.44 106 PRO A C 1
ATOM 900 O O . PRO A 1 106 ? -6.376 -12.768 -5.263 1.00 65.44 106 PRO A O 1
ATOM 903 N N . ASN A 1 107 ? -7.241 -10.709 -5.010 1.00 71.38 107 ASN A N 1
ATOM 904 C CA . ASN A 1 107 ? -6.802 -10.526 -3.628 1.00 71.38 107 ASN A CA 1
ATOM 905 C C . ASN A 1 107 ? -7.616 -11.426 -2.684 1.00 71.38 107 ASN A C 1
ATOM 907 O O . ASN A 1 107 ? -8.580 -10.986 -2.055 1.00 71.38 107 ASN A O 1
ATOM 911 N N . TYR A 1 108 ? -7.219 -12.694 -2.562 1.00 70.94 108 TYR A N 1
ATOM 912 C CA . TYR A 1 108 ? -7.860 -13.656 -1.660 1.00 70.94 108 TYR A CA 1
ATOM 913 C C . TYR A 1 108 ? -7.773 -13.234 -0.189 1.00 70.94 108 TYR A C 1
ATOM 915 O O . TYR A 1 108 ? -8.659 -13.563 0.596 1.00 70.94 108 TYR A O 1
ATOM 923 N N . SER A 1 109 ? -6.752 -12.457 0.182 1.00 76.75 109 SER A N 1
ATOM 924 C CA . SER A 1 109 ? -6.581 -11.911 1.533 1.00 76.75 109 SER A CA 1
ATOM 925 C C . SER A 1 109 ? -7.775 -11.062 1.980 1.00 76.75 109 SER A C 1
ATOM 927 O O . SER A 1 109 ? -8.250 -11.222 3.103 1.00 76.75 109 SER A O 1
ATOM 929 N N . GLY A 1 110 ? -8.306 -10.211 1.096 1.00 79.12 110 GLY A N 1
ATOM 930 C CA . GLY A 1 110 ? -9.457 -9.358 1.397 1.00 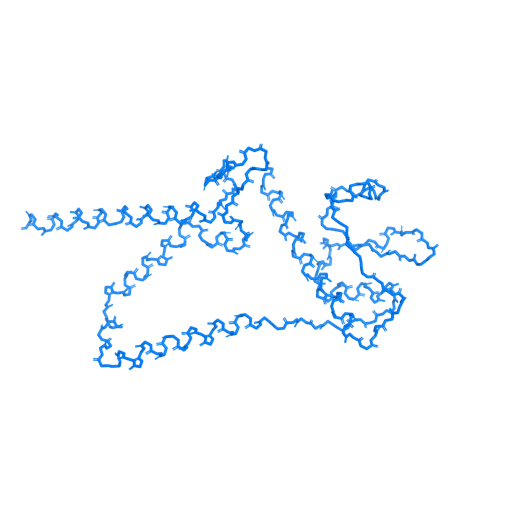79.12 110 GLY A CA 1
ATOM 931 C C . GLY A 1 110 ? -10.737 -10.165 1.603 1.00 79.12 110 GLY A C 1
ATOM 932 O O . GLY A 1 110 ? -11.452 -9.957 2.580 1.00 79.12 110 GLY A O 1
ATOM 933 N N . PHE A 1 111 ? -10.995 -11.137 0.727 1.00 84.75 111 PHE A N 1
ATOM 934 C CA . PHE A 1 111 ? -12.159 -12.014 0.853 1.00 84.75 111 PHE A CA 1
ATOM 935 C C . PHE A 1 111 ? -12.094 -12.873 2.123 1.00 84.75 111 PHE A C 1
ATOM 937 O O . PHE A 1 111 ? -13.068 -12.934 2.870 1.00 84.75 111 PHE A O 1
ATOM 944 N N . LEU A 1 112 ? -10.938 -13.478 2.412 1.00 86.94 112 LEU A N 1
ATOM 945 C CA . LEU A 1 112 ? -10.733 -14.269 3.627 1.00 86.94 112 LEU A CA 1
ATOM 946 C C . LEU A 1 112 ? -10.951 -13.435 4.894 1.00 86.94 112 LEU A C 1
ATOM 948 O O . LEU A 1 112 ? -11.590 -13.909 5.831 1.00 86.94 112 LEU A O 1
ATOM 952 N N . LEU A 1 113 ? -10.480 -12.185 4.911 1.00 87.69 113 LEU A N 1
ATOM 953 C CA . LEU A 1 113 ? -10.687 -11.277 6.038 1.00 87.69 113 LEU A CA 1
ATOM 954 C C . LEU A 1 113 ? -12.169 -10.925 6.226 1.00 87.69 113 LEU A C 1
ATOM 956 O O . LEU A 1 113 ? -12.653 -10.924 7.355 1.00 87.69 113 LEU A O 1
ATOM 960 N N . ILE A 1 114 ? -12.908 -10.689 5.139 1.00 87.50 114 ILE A N 1
ATOM 961 C CA . ILE A 1 114 ? -14.357 -10.444 5.196 1.00 87.50 114 ILE A CA 1
ATOM 962 C C . ILE A 1 114 ? -15.093 -11.673 5.742 1.00 87.50 114 ILE A C 1
ATOM 964 O O . ILE A 1 114 ? -15.898 -11.541 6.661 1.00 87.50 114 ILE A O 1
ATOM 968 N N . VAL A 1 115 ? -14.796 -12.869 5.226 1.00 92.75 115 VAL A N 1
ATOM 969 C CA . VAL A 1 115 ? -15.403 -14.127 5.696 1.00 92.75 115 VAL A CA 1
ATOM 970 C C . VAL A 1 115 ? -15.118 -14.344 7.182 1.00 92.75 115 VAL A C 1
ATOM 972 O O . VAL A 1 115 ? -16.025 -14.685 7.946 1.00 92.75 115 VAL A O 1
ATOM 975 N N . LEU A 1 116 ? -13.881 -14.096 7.613 1.00 92.38 116 LEU A N 1
ATOM 976 C CA . LEU A 1 116 ? -13.475 -14.207 9.009 1.00 92.38 116 LEU A CA 1
ATOM 977 C C . LEU A 1 116 ? -14.218 -13.203 9.899 1.00 92.38 116 LEU A C 1
ATOM 979 O O . LEU A 1 116 ? -14.742 -13.597 10.940 1.00 92.38 116 LEU A O 1
ATOM 983 N N . LEU A 1 117 ? -14.337 -11.938 9.482 1.00 90.75 117 LEU A N 1
ATOM 984 C CA . LEU A 1 117 ? -15.082 -10.920 10.228 1.00 90.75 117 LEU A CA 1
ATOM 985 C C . LEU A 1 117 ? -16.569 -11.261 10.341 1.00 90.75 117 LEU A C 1
ATOM 987 O O . LEU A 1 117 ? -17.128 -11.181 11.433 1.00 90.75 117 LEU A O 1
ATOM 991 N N . VAL A 1 118 ? -17.206 -11.688 9.249 1.00 92.00 118 VAL A N 1
ATOM 992 C CA . VAL A 1 118 ? -18.622 -12.085 9.255 1.00 92.00 118 VAL A CA 1
ATOM 993 C C . VAL A 1 118 ? -18.843 -13.288 10.169 1.00 92.00 118 VAL A C 1
ATOM 995 O O . VAL A 1 118 ? -19.790 -13.297 10.952 1.00 92.00 118 VAL A O 1
ATOM 998 N N . THR A 1 119 ? -17.942 -14.271 10.131 1.00 91.69 119 THR A N 1
ATOM 999 C CA . THR A 1 119 ? -18.014 -15.456 10.998 1.00 91.69 119 THR A CA 1
ATOM 1000 C C . THR A 1 119 ? -17.809 -15.087 12.466 1.00 91.69 119 THR A C 1
ATOM 1002 O O . THR A 1 119 ? -18.532 -15.574 13.331 1.00 91.69 119 THR A O 1
ATOM 1005 N N . MET A 1 120 ? -16.868 -14.190 12.766 1.00 88.88 120 MET A N 1
ATOM 1006 C CA . MET A 1 120 ? -16.593 -13.729 14.127 1.00 88.88 120 MET A CA 1
ATOM 1007 C C . MET A 1 120 ? -17.766 -12.925 14.701 1.00 88.88 120 MET A C 1
ATOM 1009 O O . MET A 1 120 ? -18.222 -13.202 15.810 1.00 88.88 120 MET A O 1
ATOM 1013 N N . ILE A 1 121 ? -18.295 -11.964 13.940 1.00 86.56 121 ILE A N 1
ATOM 1014 C CA . ILE A 1 121 ? -19.453 -11.157 14.345 1.00 86.56 121 ILE A CA 1
ATOM 1015 C C . ILE A 1 121 ? -20.692 -12.052 14.478 1.00 86.56 121 ILE A C 1
ATOM 1017 O O . ILE A 1 121 ? -21.389 -11.990 15.489 1.00 86.56 121 ILE A O 1
ATOM 1021 N N . GLY A 1 122 ? -20.935 -12.933 13.504 1.00 85.25 122 GLY A N 1
ATOM 1022 C CA . GLY A 1 122 ? -22.038 -13.893 13.530 1.00 85.25 122 GLY A CA 1
ATOM 1023 C C . GLY A 1 122 ? -21.954 -14.862 14.711 1.00 85.25 122 GLY A C 1
ATOM 1024 O O . GLY A 1 122 ? -22.958 -15.102 15.377 1.00 85.25 122 GLY A O 1
ATOM 1025 N N . GLY A 1 123 ? -20.757 -15.359 15.033 1.00 85.56 123 GLY A N 1
ATOM 1026 C CA . GLY A 1 123 ? -20.512 -16.216 16.194 1.00 85.56 123 GLY A CA 1
ATOM 1027 C C . GLY A 1 123 ? -20.767 -15.503 17.524 1.00 85.56 123 GLY A C 1
ATOM 1028 O O . GLY A 1 123 ? -21.434 -16.055 18.400 1.00 85.56 123 GLY A O 1
ATOM 1029 N N . LEU A 1 124 ? -20.318 -14.250 17.662 1.00 81.94 124 LEU A N 1
ATOM 1030 C CA . LEU A 1 124 ? -20.597 -13.428 18.845 1.00 81.94 124 LEU A CA 1
ATOM 1031 C C . LEU A 1 124 ? -22.098 -13.168 19.017 1.00 81.94 124 LEU A C 1
ATOM 1033 O O . LEU A 1 124 ? -22.621 -13.312 20.123 1.00 81.94 124 LEU A O 1
ATOM 1037 N N . LEU A 1 125 ? -22.802 -12.841 17.930 1.00 81.12 125 LEU A N 1
ATOM 1038 C CA . LEU A 1 125 ? -24.254 -12.646 17.935 1.00 81.12 125 LEU A CA 1
ATOM 1039 C C . LEU A 1 125 ? -25.013 -13.937 18.266 1.00 81.12 125 LEU A C 1
ATOM 1041 O O . LEU A 1 125 ? -26.019 -13.886 18.970 1.00 81.12 125 LEU A O 1
ATOM 1045 N N . TYR A 1 126 ? -24.526 -15.092 17.804 1.00 80.38 126 TYR A N 1
ATOM 1046 C CA . TYR A 1 126 ? -25.130 -16.392 18.089 1.00 80.38 126 TYR A CA 1
ATOM 1047 C C . TYR A 1 126 ? -24.998 -16.777 19.570 1.00 80.38 126 TYR A C 1
ATOM 1049 O O . TYR A 1 126 ? -25.992 -17.131 20.203 1.00 80.38 126 TYR A O 1
ATOM 1057 N N . ILE A 1 127 ? -23.800 -16.638 20.152 1.00 75.06 127 ILE A N 1
ATOM 1058 C CA . ILE A 1 127 ? -23.543 -16.951 21.571 1.00 75.06 127 ILE A CA 1
ATOM 1059 C C . ILE A 1 127 ? -24.277 -15.970 22.495 1.00 75.06 127 ILE A C 1
ATOM 1061 O O . ILE A 1 127 ? -24.850 -16.373 23.506 1.00 75.06 127 ILE A O 1
ATOM 1065 N N . LYS A 1 128 ? -24.309 -14.677 22.148 1.00 70.12 128 LYS A N 1
ATOM 1066 C CA . LYS A 1 128 ? -25.006 -13.639 22.922 1.00 70.12 128 LYS A CA 1
ATOM 1067 C C . LYS A 1 128 ? -26.434 -13.359 22.451 1.00 70.12 128 LYS A C 1
ATOM 1069 O O . LYS A 1 128 ? -26.983 -12.317 22.806 1.00 70.12 128 LYS A O 1
ATOM 1074 N N . ARG A 1 129 ? -27.088 -14.293 21.748 1.00 65.69 129 ARG A N 1
ATOM 1075 C CA . ARG A 1 129 ? -28.473 -14.130 21.261 1.00 65.69 129 ARG A CA 1
ATOM 1076 C C . ARG A 1 129 ? -29.459 -13.709 22.358 1.00 65.69 129 ARG A C 1
ATOM 1078 O O . ARG A 1 129 ? -30.392 -12.966 22.079 1.00 65.69 129 ARG A O 1
ATOM 1085 N N . ASN A 1 130 ? -29.242 -14.158 23.596 1.00 64.75 130 ASN A N 1
ATOM 1086 C CA . ASN A 1 130 ? -30.102 -13.835 24.738 1.00 64.75 130 ASN A CA 1
ATOM 1087 C C . ASN A 1 130 ? -29.710 -12.537 25.480 1.00 64.75 130 ASN A C 1
ATOM 1089 O O . ASN A 1 130 ? -30.440 -12.082 26.345 1.00 64.75 130 ASN A O 1
ATOM 1093 N N . SER A 1 131 ? -28.555 -11.944 25.159 1.00 65.88 131 SER A N 1
ATOM 1094 C CA . SER A 1 131 ? -27.963 -10.768 25.819 1.00 65.88 131 SER A CA 1
ATOM 1095 C C . SER A 1 131 ? -27.674 -9.664 24.788 1.00 65.88 131 SER A C 1
ATOM 1097 O O . SER A 1 131 ? -26.598 -9.058 24.789 1.00 65.88 131 SER A O 1
ATOM 1099 N N . LEU A 1 132 ? -28.633 -9.387 23.896 1.00 67.50 132 LEU A N 1
ATOM 1100 C CA . LEU A 1 132 ? -28.529 -8.318 22.889 1.00 67.50 132 LEU A CA 1
ATOM 1101 C C . LEU A 1 132 ? -28.618 -6.903 23.489 1.00 67.50 132 LEU A C 1
ATOM 1103 O O . LEU A 1 132 ? -28.475 -5.924 22.763 1.00 67.50 132 LEU A O 1
ATOM 1107 N N . GLU A 1 133 ? -28.791 -6.773 24.805 1.00 70.88 133 GLU A N 1
ATOM 1108 C CA . GLU A 1 133 ? -28.817 -5.490 25.523 1.00 70.88 133 GLU A CA 1
ATOM 1109 C C . GLU A 1 133 ? -27.583 -4.615 25.239 1.00 70.88 133 GLU A C 1
ATOM 1111 O O . GLU A 1 133 ? -27.687 -3.394 25.170 1.00 70.88 133 GLU A O 1
ATOM 1116 N N . PHE A 1 134 ? -26.419 -5.226 24.983 1.00 70.31 134 PHE A N 1
ATOM 1117 C CA . PHE A 1 134 ? -25.199 -4.509 24.594 1.00 70.31 134 PHE A CA 1
ATOM 1118 C C . PHE A 1 134 ? -25.342 -3.740 23.268 1.00 70.31 134 PHE A C 1
ATOM 1120 O O .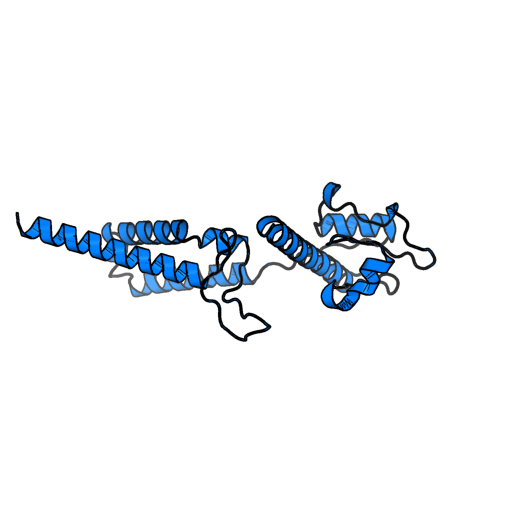 PHE A 1 134 ? -24.812 -2.639 23.154 1.00 70.31 134 PHE A O 1
ATOM 1127 N N . LEU A 1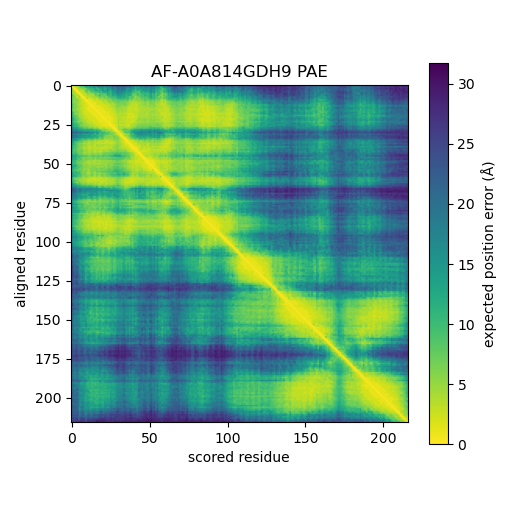 135 ? -26.072 -4.287 22.286 1.00 73.81 135 LEU A N 1
ATOM 1128 C CA . LEU A 1 135 ? -26.299 -3.639 20.986 1.00 73.81 135 LEU A CA 1
ATOM 1129 C C . LEU A 1 135 ? -27.262 -2.455 21.081 1.00 73.81 135 LEU A C 1
ATOM 1131 O O . LEU A 1 135 ? -27.174 -1.545 20.265 1.00 73.81 135 LEU A O 1
ATOM 1135 N N . TYR A 1 136 ? -28.162 -2.448 22.063 1.00 76.00 136 TYR A N 1
ATOM 1136 C CA . TYR A 1 136 ? -29.090 -1.336 22.285 1.00 76.00 136 TYR A CA 1
ATOM 1137 C C . TYR A 1 136 ? -28.520 -0.257 23.214 1.00 76.00 136 TYR A C 1
ATOM 1139 O O . TYR A 1 136 ? -29.083 0.831 23.318 1.00 76.00 136 TYR A O 1
ATOM 1147 N N . ASN A 1 137 ? -27.396 -0.521 23.881 1.00 82.62 137 ASN A N 1
ATOM 1148 C CA . ASN A 1 137 ? -26.799 0.424 24.810 1.00 82.62 137 ASN A CA 1
ATOM 1149 C C . ASN A 1 137 ? -26.136 1.601 24.070 1.00 82.62 137 ASN A C 1
ATOM 1151 O O . ASN A 1 137 ? -25.098 1.455 23.422 1.00 82.62 137 ASN A O 1
ATOM 1155 N N . GLN A 1 138 ? -26.697 2.800 24.230 1.00 83.69 138 GLN A N 1
ATOM 1156 C CA . GLN A 1 138 ? -26.185 4.026 23.612 1.00 83.69 138 GLN A CA 1
ATOM 1157 C C . GLN A 1 138 ? -24.765 4.395 24.091 1.00 83.69 138 GLN A C 1
ATOM 1159 O O . GLN A 1 138 ? -24.002 5.002 23.341 1.00 83.69 138 GLN A O 1
ATOM 1164 N N . VAL A 1 139 ? -24.367 3.982 25.301 1.00 84.75 139 VAL A N 1
ATOM 1165 C CA . VAL A 1 139 ? -23.014 4.219 25.840 1.00 84.75 139 VAL A CA 1
ATOM 1166 C C . VAL A 1 139 ? -21.963 3.417 25.073 1.00 84.75 139 VAL A C 1
ATOM 1168 O O . VAL A 1 139 ? -20.872 3.918 24.813 1.00 84.75 139 VAL A O 1
ATOM 1171 N N . VAL A 1 140 ? -22.292 2.190 24.661 1.00 83.69 140 VAL A N 1
ATOM 1172 C CA . VAL A 1 140 ? -21.394 1.326 23.880 1.00 83.69 140 VAL A CA 1
ATOM 1173 C C . VAL A 1 140 ? -21.132 1.932 22.506 1.00 83.69 140 VAL A C 1
ATOM 1175 O O . VAL A 1 140 ? -19.977 2.052 22.096 1.00 83.69 140 VAL A O 1
ATOM 1178 N N . TRP A 1 141 ? -22.189 2.374 21.821 1.00 85.69 141 TRP A N 1
ATOM 1179 C CA . TRP A 1 141 ? -22.063 3.072 20.542 1.00 85.69 141 TRP A CA 1
ATOM 1180 C C . TRP A 1 141 ? -21.299 4.386 20.681 1.00 85.69 141 TRP A C 1
ATOM 1182 O O . TRP A 1 141 ? -20.438 4.678 19.855 1.00 85.69 141 TRP A O 1
ATOM 1192 N N . GLY A 1 142 ? -21.540 5.137 21.758 1.00 86.19 142 GLY A N 1
ATOM 1193 C CA . GLY A 1 142 ? -20.775 6.340 22.076 1.00 86.19 142 GLY A CA 1
ATOM 1194 C C . GLY A 1 142 ? -19.279 6.054 22.240 1.00 86.19 142 GLY A C 1
ATOM 1195 O O . GLY A 1 142 ? -18.458 6.722 21.613 1.00 86.19 142 GLY A O 1
ATOM 1196 N N . MET A 1 143 ? -18.912 5.021 23.008 1.00 85.94 143 MET A N 1
ATOM 1197 C CA . MET A 1 143 ? -17.513 4.601 23.161 1.00 85.94 143 MET A CA 1
ATOM 1198 C C . MET A 1 143 ? -16.892 4.180 21.826 1.00 85.94 143 MET A C 1
ATOM 1200 O O . MET A 1 143 ? -15.760 4.559 21.537 1.00 85.94 143 MET A O 1
ATOM 1204 N N . PHE A 1 144 ? -17.627 3.440 20.992 1.00 87.12 144 PHE A N 1
ATOM 1205 C CA . PHE A 1 144 ? -17.142 3.016 19.680 1.00 87.12 144 PHE A CA 1
ATOM 1206 C C . PHE A 1 144 ? -16.867 4.207 18.752 1.00 87.12 144 PHE A C 1
ATOM 1208 O O . PHE A 1 144 ? -15.816 4.264 18.116 1.00 87.12 144 PHE A O 1
ATOM 1215 N N . VAL A 1 145 ? -17.772 5.189 18.716 1.00 89.19 145 VAL A N 1
ATOM 1216 C CA . VAL A 1 145 ? -17.613 6.411 17.913 1.00 89.19 145 VAL A CA 1
ATOM 1217 C C . VAL A 1 145 ? -16.408 7.224 18.389 1.00 89.19 145 VAL A C 1
ATOM 1219 O O . VAL A 1 145 ? -15.594 7.642 17.568 1.00 89.19 145 VAL A O 1
ATOM 1222 N N . VAL A 1 146 ? -16.238 7.401 19.703 1.00 88.88 146 VAL A N 1
ATOM 1223 C CA . VAL A 1 146 ? -15.070 8.101 20.264 1.00 88.88 146 VAL A CA 1
ATOM 1224 C C . VAL A 1 146 ? -13.774 7.369 19.912 1.00 88.88 146 VAL A C 1
ATOM 1226 O O . VAL A 1 146 ? -12.831 8.003 19.445 1.00 88.88 146 VAL A O 1
ATOM 1229 N N . LEU A 1 147 ? -13.728 6.040 20.053 1.00 87.25 147 LEU A N 1
ATOM 1230 C CA . LEU A 1 147 ? -12.563 5.240 19.661 1.00 87.25 147 LEU A CA 1
ATOM 1231 C C . LEU A 1 147 ? -12.241 5.385 18.168 1.00 87.25 147 LEU A C 1
ATOM 1233 O O . LEU A 1 147 ? -11.077 5.566 17.812 1.00 87.25 147 LEU A O 1
ATOM 1237 N N . ALA A 1 148 ? -13.252 5.357 17.298 1.00 85.94 148 ALA A N 1
ATOM 1238 C CA . ALA A 1 148 ? -13.066 5.550 15.862 1.00 85.94 148 ALA A CA 1
ATOM 1239 C C . ALA A 1 148 ? -12.483 6.938 15.540 1.00 85.94 148 ALA A C 1
ATOM 1241 O O . ALA A 1 148 ? -11.549 7.048 14.743 1.00 85.94 148 ALA A O 1
ATOM 1242 N N . ILE A 1 149 ? -12.975 7.990 16.202 1.00 88.12 149 ILE A N 1
ATOM 1243 C CA . ILE A 1 149 ? -12.446 9.353 16.064 1.00 88.12 149 ILE A CA 1
ATOM 1244 C C . ILE A 1 149 ? -10.986 9.418 16.534 1.00 88.12 149 ILE A C 1
ATOM 1246 O O . ILE A 1 149 ? -10.147 9.981 15.833 1.00 88.12 149 ILE A O 1
ATOM 1250 N N . LEU A 1 150 ? -10.647 8.794 17.666 1.00 86.38 150 LEU A N 1
ATOM 1251 C CA . LEU A 1 150 ? -9.274 8.757 18.180 1.00 86.38 150 LEU A CA 1
ATOM 1252 C C . LEU A 1 150 ? -8.304 8.053 17.223 1.00 86.38 150 LEU A C 1
ATOM 1254 O O . LEU A 1 150 ? -7.193 8.539 17.016 1.00 86.38 150 LEU A O 1
ATOM 1258 N N . ILE A 1 151 ? -8.722 6.948 16.599 1.00 83.25 151 ILE A N 1
ATOM 1259 C CA . ILE A 1 151 ? -7.935 6.250 15.567 1.00 83.25 151 ILE A CA 1
ATOM 1260 C C . ILE A 1 151 ? -7.674 7.178 14.372 1.00 83.25 151 ILE A C 1
ATOM 1262 O O . ILE A 1 151 ? -6.556 7.221 13.849 1.00 83.25 151 ILE A O 1
ATOM 1266 N N . CYS A 1 152 ? -8.685 7.947 13.960 1.00 80.56 152 CYS A N 1
ATOM 1267 C CA . CYS A 1 152 ? -8.560 8.895 12.855 1.00 80.56 152 CYS A CA 1
ATOM 1268 C C . CYS A 1 152 ? -7.606 10.051 13.192 1.00 80.56 152 CYS A C 1
ATOM 1270 O O . CYS A 1 152 ? -6.739 10.371 12.382 1.00 80.56 152 CYS A O 1
ATOM 1272 N N . ILE A 1 153 ? -7.725 10.642 14.387 1.00 84.88 153 ILE A N 1
ATOM 1273 C CA . ILE A 1 153 ? -6.899 11.781 14.830 1.00 84.88 153 ILE A CA 1
ATOM 1274 C C . ILE A 1 153 ? -5.445 11.365 15.078 1.00 84.88 153 ILE A C 1
ATOM 1276 O O . ILE A 1 153 ? -4.526 12.116 14.773 1.00 84.88 153 ILE A O 1
ATOM 1280 N N . SER A 1 154 ? -5.226 10.156 15.596 1.00 83.31 154 SER A N 1
ATOM 1281 C CA . SER A 1 154 ? -3.897 9.621 15.896 1.00 83.31 154 SER A CA 1
ATOM 1282 C C . SER A 1 154 ? -2.984 9.521 14.660 1.00 83.31 154 SER A C 1
ATOM 1284 O O . SER A 1 154 ? -1.765 9.596 14.800 1.00 83.31 154 SER A O 1
ATOM 1286 N N . GLY A 1 155 ? -3.552 9.405 13.451 1.00 78.62 155 GLY A N 1
ATOM 1287 C CA . GLY A 1 155 ? -2.796 9.314 12.194 1.00 78.62 155 GLY A CA 1
ATOM 1288 C C . GLY A 1 155 ? -2.730 7.905 11.592 1.00 78.62 155 GLY A C 1
ATOM 1289 O O . GLY A 1 155 ? -1.948 7.659 10.675 1.00 78.62 155 GLY A O 1
ATOM 1290 N N . GLN A 1 156 ? -3.572 6.964 12.044 1.00 80.06 156 GLN A N 1
ATOM 1291 C CA . GLN A 1 156 ? -3.571 5.586 11.522 1.00 80.06 156 GLN A CA 1
ATOM 1292 C C . GLN A 1 156 ? -3.895 5.508 10.024 1.00 80.06 156 GLN A C 1
ATOM 1294 O O . GLN A 1 156 ? -3.294 4.719 9.297 1.00 80.06 156 GLN A O 1
ATOM 1299 N N . ILE A 1 157 ? -4.790 6.368 9.530 1.00 81.12 157 ILE A N 1
ATOM 1300 C CA . ILE A 1 157 ? -5.129 6.431 8.099 1.00 81.12 157 ILE A CA 1
ATOM 1301 C C . ILE A 1 157 ? -3.918 6.886 7.276 1.00 81.12 157 ILE A C 1
ATOM 1303 O O . ILE A 1 157 ? -3.632 6.326 6.219 1.00 81.12 157 ILE A O 1
ATOM 1307 N N . TRP A 1 158 ? -3.166 7.865 7.782 1.00 78.56 158 TRP A N 1
ATOM 1308 C CA . TRP A 1 158 ? -1.957 8.361 7.129 1.00 78.56 158 TRP A CA 1
ATOM 1309 C C . TRP A 1 158 ? -0.907 7.249 6.992 1.00 78.56 158 TRP A C 1
ATOM 1311 O O . TRP A 1 158 ? -0.338 7.074 5.911 1.00 78.56 158 TRP A O 1
ATOM 1321 N N . ASN A 1 159 ? -0.724 6.437 8.041 1.00 78.62 159 ASN A N 1
ATOM 1322 C CA . ASN A 1 159 ? 0.170 5.277 8.000 1.00 78.62 159 ASN A CA 1
ATOM 1323 C C . ASN A 1 159 ? -0.325 4.195 7.043 1.00 78.62 159 ASN A C 1
ATOM 1325 O O . ASN A 1 159 ? 0.477 3.616 6.313 1.00 78.62 159 ASN A O 1
ATOM 1329 N N . SER A 1 160 ? -1.633 3.926 7.047 1.00 74.31 160 SER A N 1
ATOM 1330 C CA . SER A 1 160 ? -2.242 2.879 6.228 1.00 74.31 160 SER A CA 1
ATOM 1331 C C . SER A 1 160 ? -2.115 3.169 4.733 1.00 74.31 160 SER A C 1
ATOM 1333 O O . SER A 1 160 ? -1.838 2.249 3.971 1.00 74.31 160 SER A O 1
ATOM 1335 N N . ILE A 1 161 ? -2.243 4.431 4.312 1.00 73.56 161 ILE A N 1
ATOM 1336 C CA . ILE A 1 161 ? -2.083 4.821 2.902 1.00 73.56 161 ILE A CA 1
ATOM 1337 C C . ILE A 1 161 ? -0.616 4.732 2.462 1.00 73.56 161 ILE A C 1
ATOM 1339 O O . ILE A 1 161 ? -0.325 4.347 1.334 1.00 73.56 161 ILE A O 1
ATOM 1343 N N . ARG A 1 162 ? 0.319 5.110 3.339 1.00 72.00 162 ARG A N 1
ATOM 1344 C CA . ARG A 1 162 ? 1.741 5.258 2.984 1.00 72.00 162 ARG A CA 1
ATOM 1345 C C . ARG A 1 162 ? 2.571 4.005 3.250 1.00 72.00 162 ARG A C 1
ATOM 1347 O O . ARG A 1 162 ? 3.727 3.959 2.842 1.00 72.00 162 ARG A O 1
ATOM 1354 N N . GLY A 1 163 ? 2.004 3.008 3.930 1.00 67.31 163 GLY A N 1
ATOM 1355 C CA . GLY A 1 163 ? 2.692 1.761 4.263 1.00 67.31 163 GLY A CA 1
ATOM 1356 C C . GLY A 1 163 ? 3.956 1.992 5.093 1.00 67.31 163 GLY A C 1
ATOM 1357 O O . GLY A 1 163 ? 4.991 1.384 4.811 1.00 67.31 163 GLY A O 1
ATOM 1358 N N . SER A 1 164 ? 3.891 2.912 6.065 1.00 71.94 164 SER A N 1
ATOM 1359 C CA . SER A 1 164 ? 5.041 3.273 6.903 1.00 71.94 164 SER A CA 1
ATOM 1360 C C . SER A 1 164 ? 5.567 2.036 7.665 1.00 71.94 164 SER A C 1
ATOM 1362 O O . SER A 1 164 ? 4.761 1.279 8.207 1.00 71.94 164 SER A O 1
ATOM 1364 N N . PRO A 1 165 ? 6.886 1.772 7.716 1.00 69.31 165 PRO A N 1
ATOM 1365 C CA . PRO A 1 165 ? 7.475 0.714 8.525 1.00 69.31 165 PRO A CA 1
ATOM 1366 C C . PRO A 1 165 ? 7.124 0.870 10.008 1.00 69.31 165 PRO A C 1
ATOM 1368 O O . PRO A 1 165 ? 7.007 1.971 10.546 1.00 69.31 165 PRO A O 1
ATOM 1371 N N . PHE A 1 166 ? 6.991 -0.268 10.689 1.00 66.00 166 PHE A N 1
ATOM 1372 C CA . PHE A 1 166 ? 6.601 -0.302 12.098 1.00 66.00 166 PHE A CA 1
ATOM 1373 C C . PHE A 1 166 ? 7.654 0.328 13.025 1.00 66.00 166 PHE A C 1
ATOM 1375 O O . PHE A 1 166 ? 7.303 1.042 13.961 1.00 66.00 166 PHE A O 1
ATOM 1382 N N . LEU A 1 167 ? 8.935 0.082 12.737 1.00 65.31 167 LEU A N 1
ATOM 1383 C CA . LEU A 1 167 ? 10.102 0.571 13.472 1.00 65.31 167 LEU A CA 1
ATOM 1384 C C . LEU A 1 167 ? 11.219 0.881 12.474 1.00 65.31 167 LEU A C 1
ATOM 1386 O O . LEU A 1 167 ? 11.439 0.109 11.538 1.00 65.31 167 LEU A O 1
ATOM 1390 N N . HIS A 1 168 ? 11.969 1.956 12.703 1.00 61.72 168 HIS A N 1
ATOM 1391 C CA . HIS A 1 168 ? 13.205 2.215 11.970 1.00 61.72 168 HIS A CA 1
ATOM 1392 C C . HIS A 1 168 ? 14.400 1.789 12.823 1.00 61.72 168 HIS A C 1
ATOM 1394 O O . HIS A 1 168 ? 14.633 2.315 13.913 1.00 61.72 168 HIS A O 1
ATOM 1400 N N . ARG A 1 169 ? 15.151 0.802 12.332 1.00 55.66 169 ARG A N 1
ATOM 1401 C CA . ARG A 1 169 ? 16.464 0.450 12.878 1.00 55.66 169 ARG A CA 1
ATOM 1402 C C . ARG A 1 169 ? 17.499 1.269 12.127 1.00 55.66 169 ARG A C 1
ATOM 1404 O O . ARG A 1 169 ? 17.620 1.112 10.917 1.00 55.66 169 ARG A O 1
ATOM 1411 N N . ASN A 1 170 ? 18.227 2.130 12.834 1.00 53.59 170 ASN A N 1
ATOM 1412 C CA . ASN A 1 170 ? 19.348 2.841 12.234 1.00 53.59 170 ASN A CA 1
ATOM 1413 C C . ASN A 1 170 ? 20.451 1.816 11.874 1.00 53.59 170 ASN A C 1
ATOM 1415 O O . ASN A 1 170 ? 20.960 1.159 12.790 1.00 53.59 170 ASN A O 1
ATOM 1419 N N . PRO A 1 171 ? 20.829 1.658 10.588 1.00 55.31 171 PRO A N 1
ATOM 1420 C CA . PRO A 1 171 ? 21.807 0.656 10.153 1.00 55.31 171 PRO A CA 1
ATOM 1421 C C . PRO A 1 171 ? 23.209 0.854 10.744 1.00 55.31 171 PRO A C 1
ATOM 1423 O O . PRO A 1 171 ? 23.981 -0.095 10.802 1.00 55.31 171 PRO A O 1
ATOM 1426 N N . GLN A 1 172 ? 23.545 2.070 11.188 1.00 55.25 172 GLN A N 1
ATOM 1427 C CA . GLN A 1 172 ? 24.898 2.413 11.641 1.00 55.25 172 GLN A CA 1
ATOM 1428 C C . GLN A 1 172 ? 25.086 2.331 13.161 1.00 55.25 172 GLN A C 1
ATOM 1430 O O . GLN A 1 172 ? 26.201 2.124 13.627 1.00 55.25 172 GLN A O 1
ATOM 1435 N N . THR A 1 173 ? 24.018 2.479 13.950 1.00 56.69 173 THR A N 1
ATOM 1436 C CA . THR A 1 173 ? 24.100 2.522 15.425 1.00 56.69 173 THR A CA 1
ATOM 1437 C C . THR A 1 173 ? 23.285 1.437 16.123 1.00 56.69 173 THR A C 1
ATOM 1439 O O . THR A 1 173 ? 23.367 1.313 17.342 1.00 56.69 173 THR A O 1
ATOM 1442 N N . GLY A 1 174 ? 22.483 0.653 15.391 1.00 56.88 174 GLY A N 1
ATOM 1443 C CA . GLY A 1 174 ? 21.676 -0.436 15.957 1.00 56.88 174 GLY A CA 1
ATOM 1444 C C . GLY A 1 174 ? 20.583 0.019 16.933 1.00 56.88 174 GLY A C 1
ATOM 1445 O O . GLY A 1 174 ? 19.879 -0.815 17.502 1.00 56.88 174 GLY A O 1
ATOM 1446 N N . GLN A 1 175 ? 20.411 1.329 17.129 1.00 56.62 175 GLN A N 1
ATOM 1447 C CA . GLN A 1 175 ? 19.404 1.880 18.023 1.00 56.62 175 GLN A CA 1
ATOM 1448 C C . GLN A 1 175 ? 18.031 1.853 17.347 1.00 56.62 175 GLN A C 1
ATOM 1450 O O . GLN A 1 175 ? 17.854 2.275 16.200 1.00 56.62 175 GLN A O 1
ATOM 1455 N N . ILE A 1 176 ? 17.054 1.324 18.080 1.00 58.75 176 ILE A N 1
ATOM 1456 C CA . ILE A 1 176 ? 15.642 1.319 17.705 1.00 58.75 176 ILE A CA 1
ATOM 1457 C C . ILE A 1 176 ? 15.056 2.713 17.952 1.00 58.75 176 ILE A C 1
ATOM 1459 O O . ILE A 1 176 ? 14.782 3.097 19.087 1.00 58.75 176 ILE A O 1
ATOM 1463 N N . GLY A 1 177 ? 14.880 3.490 16.883 1.00 61.16 177 GLY A N 1
ATOM 1464 C CA . GLY A 1 177 ? 14.191 4.774 16.953 1.00 61.16 177 GLY A CA 1
ATOM 1465 C C . GLY A 1 177 ? 12.684 4.548 16.997 1.00 61.16 177 GLY A C 1
ATOM 1466 O O . GLY A 1 177 ? 12.091 4.180 15.986 1.00 61.16 177 GLY A O 1
ATOM 1467 N N . LEU A 1 178 ? 12.072 4.741 18.169 1.00 60.16 178 LEU A N 1
ATOM 1468 C CA . LEU A 1 178 ? 10.613 4.694 18.341 1.00 60.16 178 LEU A CA 1
ATOM 1469 C C . LEU A 1 178 ? 9.915 5.946 17.801 1.00 60.16 178 LEU A C 1
ATOM 1471 O O . LEU A 1 178 ? 8.745 5.862 17.450 1.00 60.16 178 LEU A O 1
ATOM 1475 N N . PHE A 1 179 ? 10.633 7.070 17.727 1.00 66.44 179 PHE A N 1
ATOM 1476 C CA . PHE A 1 179 ? 10.140 8.353 17.235 1.00 66.44 179 PHE A CA 1
ATOM 1477 C C . PHE 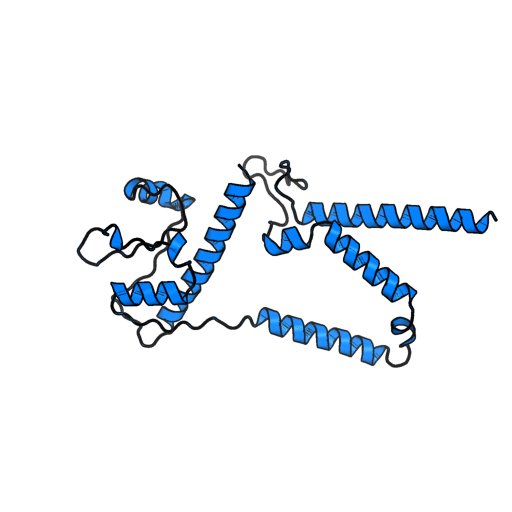A 1 179 ? 10.945 8.800 16.015 1.00 66.44 179 PHE A C 1
ATOM 1479 O O . PHE A 1 179 ? 12.176 8.725 15.997 1.00 66.44 179 PHE A O 1
ATOM 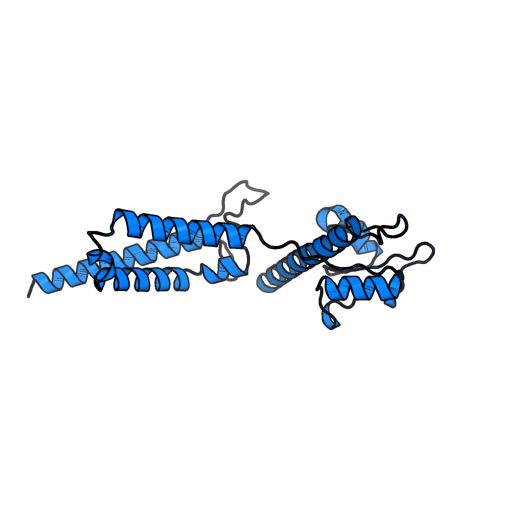1486 N N . SER A 1 180 ? 10.248 9.266 14.991 1.00 64.56 180 SER A N 1
ATOM 1487 C CA . SER A 1 180 ? 10.805 9.832 13.777 1.00 64.56 180 SER A CA 1
ATOM 1488 C C . SER A 1 180 ? 11.294 11.245 14.076 1.00 64.56 180 SER A C 1
ATOM 1490 O O . SER A 1 180 ? 10.563 12.113 14.537 1.00 64.56 180 SER A O 1
ATOM 1492 N N . GLY A 1 181 ? 12.576 11.504 13.820 1.00 63.84 181 GLY A N 1
ATOM 1493 C CA . GLY A 1 181 ? 13.167 12.833 14.008 1.00 63.84 181 GLY A CA 1
ATOM 1494 C C . GLY A 1 181 ? 12.770 13.856 12.933 1.00 63.84 181 GLY A C 1
ATOM 1495 O O . GLY A 1 181 ? 13.428 14.884 12.812 1.00 63.84 181 GLY A O 1
ATOM 1496 N N . SER A 1 182 ? 11.759 13.571 12.103 1.00 69.19 182 SER A N 1
ATOM 1497 C CA . SER A 1 182 ? 11.398 14.366 10.924 1.00 69.19 182 SER A CA 1
ATOM 1498 C C . SER A 1 182 ? 9.897 14.635 10.898 1.00 69.19 182 SER A C 1
ATOM 1500 O O . SER A 1 182 ? 9.101 13.707 10.854 1.00 69.19 182 SER A O 1
ATOM 1502 N N . SER A 1 183 ? 9.508 15.911 10.846 1.00 64.94 183 SER A N 1
ATOM 1503 C CA . SER A 1 183 ? 8.111 16.383 10.905 1.00 64.94 183 SER A CA 1
ATOM 1504 C C . SER A 1 183 ? 7.223 15.972 9.723 1.00 64.94 183 SER A C 1
ATOM 1506 O O . SER A 1 183 ? 6.023 16.235 9.727 1.00 64.94 183 SER A O 1
ATOM 1508 N N . GLY A 1 184 ? 7.799 15.363 8.684 1.00 69.12 184 GLY A N 1
ATOM 1509 C CA . GLY A 1 184 ? 7.073 14.870 7.511 1.00 69.12 184 GLY A CA 1
ATOM 1510 C C . GLY A 1 184 ? 6.821 13.364 7.518 1.00 69.12 184 GLY A C 1
ATOM 1511 O O . GLY A 1 184 ? 6.277 12.849 6.538 1.00 69.12 184 GLY A O 1
ATOM 1512 N N . TYR A 1 185 ? 7.253 12.662 8.565 1.00 69.56 185 TYR A N 1
ATOM 1513 C CA . TYR A 1 185 ? 7.184 11.214 8.665 1.00 69.56 185 TYR A CA 1
ATOM 1514 C C . TYR A 1 185 ? 6.652 10.790 10.032 1.00 69.56 185 TYR A C 1
ATOM 1516 O O . TYR A 1 185 ? 6.791 11.532 10.992 1.00 69.56 185 TYR A O 1
ATOM 1524 N N . GLN A 1 186 ? 6.000 9.632 10.095 1.00 71.06 186 GLN A N 1
ATOM 1525 C CA . GLN A 1 186 ? 5.399 9.112 11.318 1.00 71.06 186 GLN A CA 1
ATOM 1526 C C . GLN A 1 186 ? 5.499 7.587 11.295 1.00 71.06 186 GLN A C 1
ATOM 1528 O O . GLN A 1 186 ? 5.176 6.944 10.287 1.00 71.06 186 GLN A O 1
ATOM 1533 N N . PHE A 1 187 ? 5.977 6.995 12.390 1.00 77.62 187 PHE A N 1
ATOM 1534 C CA . PHE A 1 187 ? 5.979 5.543 12.545 1.00 77.62 187 PHE A CA 1
ATOM 1535 C C . PHE A 1 187 ? 4.629 5.024 13.042 1.00 77.62 187 PHE A C 1
ATOM 1537 O O . PHE A 1 187 ? 3.886 5.693 13.771 1.00 77.62 187 PHE A O 1
ATOM 1544 N N . ILE A 1 188 ? 4.341 3.762 12.716 1.00 79.69 188 ILE A N 1
ATOM 1545 C CA . ILE A 1 188 ? 3.168 3.074 13.265 1.00 79.69 188 ILE A CA 1
ATOM 1546 C C . ILE A 1 188 ? 3.266 3.008 14.801 1.00 79.69 188 ILE A C 1
ATOM 1548 O O . ILE A 1 188 ? 2.267 3.234 15.485 1.00 79.69 188 ILE A O 1
ATOM 1552 N N . ALA A 1 189 ? 4.465 2.776 15.352 1.00 79.19 189 ALA A N 1
ATOM 1553 C CA . ALA A 1 189 ? 4.693 2.757 16.797 1.00 79.19 189 ALA A CA 1
ATOM 1554 C C . ALA A 1 189 ? 4.321 4.090 17.479 1.00 79.19 189 ALA A C 1
ATOM 1556 O O . ALA A 1 189 ? 3.588 4.081 18.467 1.00 79.19 189 ALA A O 1
ATOM 1557 N N . GLU A 1 190 ? 4.738 5.234 16.923 1.00 81.19 190 GLU A N 1
ATOM 1558 C CA . GLU A 1 190 ? 4.378 6.566 17.448 1.00 81.19 190 GLU A CA 1
ATOM 1559 C C . GLU A 1 190 ? 2.871 6.774 17.496 1.00 81.19 190 GLU A C 1
ATOM 1561 O O . GLU A 1 190 ? 2.329 7.331 18.444 1.00 81.19 190 GLU A O 1
ATOM 1566 N N . THR A 1 191 ? 2.185 6.277 16.477 1.00 85.19 191 THR A N 1
ATOM 1567 C CA . THR A 1 191 ? 0.740 6.426 16.322 1.00 85.19 191 THR A CA 1
ATOM 1568 C C . THR A 1 191 ? 0.007 5.689 17.440 1.00 85.19 191 THR A C 1
ATOM 1570 O O . THR A 1 191 ? -0.901 6.245 18.051 1.00 85.19 191 THR A O 1
ATOM 1573 N N . TYR A 1 192 ? 0.456 4.485 17.808 1.00 86.19 192 TYR A N 1
ATOM 1574 C CA . TYR A 1 192 ? -0.081 3.778 18.975 1.00 86.19 192 TYR A CA 1
ATOM 1575 C C . TYR A 1 192 ? 0.207 4.492 20.298 1.00 86.19 192 TYR A C 1
ATOM 1577 O O . TYR A 1 192 ? -0.665 4.522 21.166 1.00 86.19 192 TYR A O 1
ATOM 1585 N N . VAL A 1 193 ? 1.386 5.102 20.447 1.00 85.88 193 VAL A N 1
ATOM 1586 C CA . VAL A 1 193 ? 1.717 5.898 21.639 1.00 85.88 193 VAL A CA 1
ATOM 1587 C C . VAL A 1 193 ? 0.797 7.117 21.742 1.00 85.88 193 VAL A C 1
ATOM 1589 O O . VAL A 1 193 ? 0.199 7.342 22.791 1.00 85.88 193 VAL A O 1
ATOM 1592 N N . VAL A 1 194 ? 0.608 7.861 20.650 1.00 87.00 194 VAL A N 1
ATOM 1593 C CA . VAL A 1 194 ? -0.297 9.021 20.585 1.00 87.00 194 VAL A CA 1
ATOM 1594 C C . VAL A 1 194 ? -1.745 8.609 20.860 1.00 87.00 194 VAL A C 1
ATOM 1596 O O . VAL A 1 194 ? -2.440 9.262 21.635 1.00 87.00 194 VAL A O 1
ATOM 1599 N N . PHE A 1 195 ? -2.195 7.494 20.283 1.00 87.75 195 PHE A N 1
ATOM 1600 C CA . PHE A 1 195 ? -3.523 6.939 20.543 1.00 87.75 195 PHE A CA 1
ATOM 1601 C C . PHE A 1 195 ? -3.728 6.618 22.030 1.00 87.75 195 PHE A C 1
ATOM 1603 O O . PHE A 1 195 ? -4.743 7.000 22.612 1.00 87.75 195 PHE A O 1
ATOM 1610 N N . PHE A 1 196 ? -2.747 5.967 22.663 1.00 89.00 196 PHE A N 1
ATOM 1611 C CA . PHE A 1 196 ? -2.802 5.644 24.087 1.00 89.00 196 PHE A CA 1
ATOM 1612 C C . PHE A 1 196 ? -2.816 6.901 24.966 1.00 89.00 196 PHE A C 1
ATOM 1614 O O . PHE A 1 196 ? -3.605 6.985 25.907 1.00 89.00 196 PHE A O 1
ATOM 1621 N N . LEU A 1 197 ? -2.003 7.909 24.632 1.00 89.81 197 LEU A N 1
ATOM 1622 C CA . LEU A 1 197 ? -1.993 9.194 25.333 1.00 89.81 197 LEU A CA 1
ATOM 1623 C C . LEU A 1 197 ? -3.348 9.903 25.246 1.00 89.81 197 LEU A C 1
ATOM 1625 O O . LEU A 1 197 ? -3.823 10.418 26.256 1.00 89.81 197 LEU A O 1
ATOM 1629 N N . TYR A 1 198 ? -4.008 9.890 24.084 1.00 90.44 198 TYR A N 1
ATOM 1630 C CA . TYR A 1 198 ? -5.342 10.477 23.956 1.00 90.44 198 TYR A CA 1
ATOM 1631 C C . TYR A 1 198 ? -6.398 9.744 24.783 1.00 90.44 198 TYR A C 1
ATOM 1633 O O . TYR A 1 198 ? -7.239 10.401 25.395 1.00 90.44 198 TYR A O 1
ATOM 1641 N N . ILE A 1 199 ? -6.348 8.410 24.850 1.00 90.38 199 ILE A N 1
ATOM 1642 C CA . ILE A 1 199 ? -7.241 7.643 25.733 1.00 90.38 199 ILE A CA 1
ATOM 1643 C C . ILE A 1 199 ? -7.018 8.042 27.192 1.00 90.38 199 ILE A C 1
ATOM 1645 O O . ILE A 1 199 ? -7.988 8.255 27.918 1.00 90.38 199 ILE A O 1
ATOM 1649 N N . LEU A 1 200 ? -5.759 8.166 27.615 1.00 91.38 200 LEU A N 1
ATOM 1650 C CA . LEU A 1 200 ? -5.417 8.532 28.986 1.00 91.38 200 LEU A CA 1
ATOM 1651 C C . LEU A 1 200 ? -5.918 9.940 29.336 1.00 91.38 200 LEU A C 1
ATOM 1653 O O . LEU A 1 200 ? -6.555 10.115 30.372 1.00 91.38 200 LEU A O 1
ATOM 1657 N N . PHE A 1 201 ? -5.719 10.915 28.445 1.00 90.50 201 PHE A N 1
ATOM 1658 C CA . PHE A 1 201 ? -6.256 12.270 28.607 1.00 90.50 201 PHE A CA 1
ATOM 1659 C C . PHE A 1 201 ? -7.785 12.292 28.693 1.00 90.50 201 PHE A C 1
ATOM 1661 O O . PHE A 1 201 ? -8.354 13.000 29.522 1.00 90.50 201 PHE A O 1
ATOM 1668 N N . LEU A 1 202 ? -8.464 11.514 27.850 1.00 88.44 202 LEU A N 1
ATOM 1669 C CA . LEU A 1 202 ? -9.924 11.461 27.828 1.00 88.44 202 LEU A CA 1
ATOM 1670 C C . LEU A 1 202 ? -10.479 10.790 29.094 1.00 88.44 202 LEU A C 1
ATOM 1672 O O . LEU A 1 202 ? -11.492 11.236 29.634 1.00 88.44 202 LEU A O 1
ATOM 1676 N N . ALA A 1 203 ? -9.798 9.760 29.600 1.00 87.50 203 ALA A N 1
ATOM 1677 C CA . ALA A 1 203 ? -10.144 9.100 30.854 1.00 87.50 203 ALA A CA 1
ATOM 1678 C C . ALA A 1 203 ? -9.990 10.036 32.064 1.00 87.50 203 ALA A C 1
ATOM 1680 O O . ALA A 1 203 ? -10.876 10.061 32.920 1.00 87.50 203 ALA A O 1
ATOM 1681 N N . ASP A 1 204 ? -8.914 10.827 32.113 1.00 89.06 204 ASP A N 1
ATOM 1682 C CA . ASP A 1 204 ? -8.696 11.823 33.168 1.00 89.06 204 ASP A CA 1
ATOM 1683 C C . ASP A 1 204 ? -9.788 12.905 33.156 1.00 89.06 204 ASP A C 1
ATOM 1685 O O . ASP A 1 204 ? -10.449 13.141 34.170 1.00 89.06 204 ASP A O 1
ATOM 1689 N N . TYR A 1 205 ? -10.090 13.462 31.978 1.00 87.62 205 TYR A N 1
ATOM 1690 C CA . TYR A 1 205 ? -11.189 14.417 31.809 1.00 87.62 205 TYR A CA 1
ATOM 1691 C C . TYR A 1 205 ? -12.540 13.841 32.256 1.00 87.62 205 TYR A C 1
ATOM 1693 O O . TYR A 1 205 ? -13.302 14.500 32.968 1.00 87.62 205 TYR A O 1
ATOM 1701 N N . ALA A 1 206 ? -12.849 12.600 31.873 1.00 86.06 206 ALA A N 1
ATOM 1702 C CA . ALA A 1 206 ? -14.086 11.938 32.276 1.00 86.06 206 ALA A CA 1
ATOM 1703 C C . ALA A 1 206 ? -14.155 11.707 33.797 1.00 86.06 206 ALA A C 1
ATOM 1705 O O . ALA A 1 206 ? -15.221 11.861 34.401 1.00 86.06 206 ALA A O 1
ATOM 1706 N N . PHE A 1 207 ? -13.030 11.361 34.431 1.00 85.81 207 PHE A N 1
ATOM 1707 C CA . PHE A 1 207 ? -12.940 11.198 35.881 1.00 85.81 207 PHE A CA 1
ATOM 1708 C C . PHE A 1 207 ? -13.140 12.526 36.622 1.00 85.81 207 PHE A C 1
ATOM 1710 O O . PHE A 1 207 ? -13.889 12.571 37.602 1.00 85.81 207 PHE A O 1
ATOM 1717 N N . PHE A 1 208 ? -12.536 13.608 36.128 1.00 86.44 208 PHE A N 1
ATOM 1718 C CA . PHE A 1 208 ? -12.683 14.950 36.688 1.00 86.44 208 PHE A CA 1
ATOM 1719 C C . PHE A 1 208 ? -14.147 15.416 36.680 1.00 86.44 208 PHE A C 1
ATOM 1721 O O . PHE A 1 208 ? -14.701 15.738 37.732 1.00 86.44 208 PHE A O 1
ATOM 1728 N N . PHE A 1 209 ? -14.824 15.332 35.530 1.00 81.75 209 PHE A N 1
ATOM 1729 C CA . PHE A 1 209 ? -16.243 15.696 35.422 1.00 81.75 209 PHE A CA 1
ATOM 1730 C C . PHE A 1 209 ? -17.161 14.813 36.273 1.00 81.75 209 PHE A C 1
ATOM 1732 O O . PHE A 1 209 ? -18.190 15.269 36.778 1.00 81.75 209 PHE A O 1
ATOM 1739 N N . ARG A 1 210 ? -16.806 13.535 36.458 1.00 79.31 210 ARG A N 1
ATOM 1740 C CA . ARG A 1 210 ? -17.560 12.646 37.345 1.00 79.31 210 ARG A CA 1
ATOM 1741 C C . ARG A 1 210 ? -17.433 13.068 38.807 1.00 79.31 210 ARG A C 1
ATOM 1743 O O . ARG A 1 210 ? -18.421 12.970 39.526 1.00 79.31 210 ARG A O 1
ATOM 1750 N N . LYS A 1 211 ? -16.262 13.543 39.244 1.00 72.31 211 LYS A N 1
ATOM 1751 C CA . LYS A 1 211 ? -16.081 14.090 40.598 1.00 72.31 211 LYS A CA 1
ATOM 1752 C C . LYS A 1 211 ? -16.890 15.364 40.821 1.00 72.31 211 LYS A C 1
ATOM 1754 O O . LYS A 1 211 ? -17.496 15.499 41.878 1.00 72.31 211 LYS A O 1
ATOM 1759 N N . GLU A 1 212 ? -16.934 16.259 39.839 1.00 71.69 212 GLU A N 1
ATOM 1760 C CA . GLU A 1 212 ? -17.673 17.524 39.943 1.00 71.69 212 GLU A CA 1
ATOM 1761 C C . GLU A 1 212 ? -19.184 17.297 40.105 1.00 71.69 212 GLU A C 1
ATOM 1763 O O . GLU A 1 212 ? -19.810 17.902 40.969 1.00 71.69 212 GLU A O 1
ATOM 1768 N N . LYS A 1 213 ? -19.759 16.328 39.380 1.00 64.38 213 LYS A N 1
ATOM 1769 C CA . LYS A 1 213 ? -21.173 15.937 39.535 1.00 64.38 213 LYS A CA 1
ATOM 1770 C C . LYS A 1 213 ? -21.526 15.254 40.864 1.00 64.38 213 LYS A C 1
ATOM 1772 O O . LYS A 1 213 ? -22.706 15.082 41.129 1.00 64.38 213 LYS A O 1
ATOM 1777 N N . ILE A 1 214 ? -20.546 14.798 41.647 1.00 66.06 214 ILE A N 1
ATOM 1778 C CA . ILE A 1 214 ? -20.771 14.161 42.962 1.00 66.06 214 ILE A CA 1
ATOM 1779 C C . ILE A 1 214 ? -20.687 15.200 44.099 1.00 66.06 214 ILE A C 1
ATOM 1781 O O . ILE A 1 214 ? -21.146 14.939 45.206 1.00 66.06 214 ILE A O 1
ATOM 1785 N N . LEU A 1 215 ? -20.094 16.368 43.834 1.00 58.19 215 LEU A N 1
ATOM 1786 C CA . LEU A 1 215 ? -19.913 17.464 44.793 1.00 58.19 215 LEU A CA 1
ATOM 1787 C C . LEU A 1 215 ? -21.049 18.506 44.770 1.00 58.19 215 LEU A C 1
ATOM 1789 O O . LEU A 1 215 ? -21.009 19.442 45.568 1.00 58.19 215 LEU A O 1
ATOM 1793 N N . ILE A 1 216 ? -22.037 18.339 43.886 1.00 49.81 216 ILE A N 1
ATOM 1794 C CA . ILE A 1 216 ? -23.269 19.140 43.774 1.00 49.81 216 ILE A CA 1
ATOM 1795 C C . ILE A 1 216 ? -24.450 18.233 44.110 1.00 49.81 216 ILE A C 1
ATOM 1797 O O . ILE A 1 216 ? -25.346 18.690 44.851 1.00 49.81 216 ILE A O 1
#

Nearest PDB structures (foldseek):
  4m92-assembly1_A  TM=9.900E-01  e=4.866E-10  Homo sapiens
  4m8g-assembly2_B  TM=9.833E-01  e=3.857E-09  Homo sapiens
  4m90-assembly1_A  TM=9.720E-01  e=8.009E-09  Homo sapiens
  4m8g-assembly1_A  TM=9.819E-01  e=2.547E-08  Homo sapiens
  8agc-assembly1_H  TM=8.989E-01  e=1.575E-02  Saccharomyces cerevisiae

Secondary structure (DSSP, 8-state):
-HHHHHHHHHHHHHHHHHHHHHHHHHHHSTT--TT-------HHHHHHHHHHHT--SS---B---SSSPPPGGGB--HHHH---HHHHHHHHHHHH-----------HHHHHHHHHHHHHHHHHHHHTTT-THHHH-HHHHHHHHHHHHHHHHHTHHHHHHHT--S-EEPTTT--EESS-SSTT---HHHHHHHHHHHHHHHHHHHHHHHHHTT--

pLDDT: mean 77.42, std 10.95, range [33.94, 92.75]

Foldseek 3Di:
DVVVVLVQVQLQVVLVVQLVQQQVLLVPDPLNDPQDDDDDDDCVRPVVVCVVVVPPGDDWQFDDDPPDGTDPLRIDPCVPQNSHNVVVQVSCCVPVVGRGDGDDPPPVVVVVVVVVVCCVVVVVCVVCVVPCVCVVDPVNVVVVVVLVVLLVVLCVVVCVVSVAAQWDQDPPPRDIDLADPDPVDGHPSSSVVSSVVVVVVVVVVVVVVVVVVVVD

InterPro domains:
  IPR021149 MAGT1/OST3/OST6 [PF04756] (13-202)
  IPR036249 Thioredoxin-like superfamily [SSF52833] (17-97)

Mean predicted aligned error: 13.47 Å

Solvent-accessible surface area (backbone atoms only — not comparable to full-atom values): 12926 Å² total; per-residue (Å²): 114,66,62,61,54,53,54,46,54,49,51,34,52,54,41,49,54,25,49,49,40,39,53,52,20,38,71,75,35,93,70,58,50,102,83,70,84,88,84,86,78,54,63,91,85,33,50,68,57,35,60,75,70,67,52,90,70,74,78,76,54,71,53,76,55,98,87,52,81,63,50,85,85,35,48,59,61,47,91,80,77,49,59,49,38,70,57,52,32,50,54,42,24,79,72,68,76,47,74,53,69,76,56,80,78,76,68,59,68,60,54,51,50,51,54,49,50,52,50,53,54,50,50,52,50,61,76,36,60,92,58,54,65,64,82,71,35,67,65,55,55,50,52,51,52,53,51,54,49,44,46,56,72,39,39,52,62,61,36,65,78,68,66,47,59,62,66,51,66,43,89,88,72,74,49,74,44,66,65,63,96,42,99,82,56,65,35,50,51,40,29,54,52,49,37,52,52,52,51,52,54,52,51,51,54,53,50,52,56,54,51,56,67,72,77,110